Protein AF-A0A1U9JX57-F1 (afdb_monomer)

Radius of gyration: 26.21 Å; Cα contacts (8 Å, |Δi|>4): 359; chains: 1; bounding box: 59×35×77 Å

pLDDT: mean 75.44, std 17.47, range [30.59, 98.12]

Foldseek 3Di:
DEEEQLDPVVLLVCLCQLAAYEYADADPDPSVVSQVVSVVLVLYHYDHPVCVVVVVVVLVVPVPSRVVSSVSSNVPHDPCVVVVVVVVVVVVVVVDPPPPPPDPVVVVVLVVLVVVVVVVVVVCCVVQVWDDQFDWKTKGKDFDQDPWDADPVRQIHHGGAIAIEIDTPPVCVVVLVVDDPVVSVVVVVVRVLNSLLSLLVCCPVPPRNVRHFKYKYKDLPPPPCVVVPWDKDFDDDDPVQVVVFVVVLSVCVSPPDPVCCVVSVGRGIIMTMDGSVNSCVRNVPPPPPPPPPPDD

Mean predicted aligned error: 17.37 Å

Sequence (296 aa):
MVVGKPGGLTVAEVLACGRPLLATCCLRGQESFNVRFIEEHKVGRLVHEDELCPAVEALFADRAALADMQARAWALGRRDGAAGVAEAALTFAQSHTPQQPDTPRLEWLRHIAQRCLGNVDKLYHRWHDLQPIGEVLYVGRTRYRGPAMTFADGTQLKPGDFMGTLHLNNARFPDLEADTSIQAALRFTRLMLASMRILAEQGHQNPHFSELTVYNAVSWLGPHGAKVGFQTQPVPPGPRKYLSSLYFRLLVWTFAPAQQTRASANPEPTIYWLTREQLLQRFGKAANHSNAGENA

Solvent-accessible surface area (backbone atoms only — not comparable to full-atom values): 16478 Å² total; per-residue (Å²): 112,47,76,43,64,42,43,76,64,53,49,50,51,36,17,46,69,26,25,26,40,40,22,60,54,72,66,86,57,78,32,51,54,46,40,51,52,30,39,77,64,54,24,29,38,77,38,55,76,89,49,39,64,61,55,53,51,54,44,64,72,36,57,63,64,40,50,54,19,20,51,48,12,37,72,71,23,63,79,57,49,67,58,52,50,51,51,50,51,49,52,48,57,67,73,45,68,76,77,74,72,84,53,81,69,55,52,56,51,42,52,49,47,52,53,50,51,53,48,49,50,54,50,47,42,72,72,47,68,48,44,77,28,63,86,42,33,29,40,21,76,45,66,38,82,58,77,72,44,74,48,97,87,67,52,72,47,48,61,66,39,42,28,31,42,48,41,74,44,70,90,56,55,73,76,40,67,83,42,59,74,66,56,28,50,50,51,50,51,52,44,49,53,52,16,47,28,48,44,23,50,40,37,70,76,32,77,87,41,50,64,30,59,33,37,36,33,77,42,55,75,67,85,65,50,53,85,80,59,32,51,75,42,73,57,65,91,52,72,66,41,54,52,50,36,53,51,49,52,49,48,46,69,66,71,49,57,85,81,59,53,76,82,55,79,72,58,62,53,29,34,33,36,35,43,46,66,59,42,35,72,73,37,45,83,76,76,86,82,80,79,88,82,80,91,131

InterPro domains:
  IPR050519 Glycosyltransferase 28 family, UgtP subfamily [PTHR43025] (2-93)
  IPR054467 YkoP-like domain [PF22790] (114-282)

Organism: NCBI:txid643674

Structure (mmCIF, N/CA/C/O backbone):
data_AF-A0A1U9JX57-F1
#
_entry.id   AF-A0A1U9JX57-F1
#
loop_
_atom_site.group_PDB
_atom_site.id
_atom_site.type_symbol
_atom_site.label_atom_id
_atom_site.label_alt_id
_atom_site.label_comp_id
_atom_site.label_asym_id
_atom_site.label_entity_id
_atom_site.label_seq_id
_atom_site.pdbx_PDB_ins_code
_atom_site.Cartn_x
_atom_site.Cartn_y
_atom_site.Cartn_z
_atom_site.occupancy
_atom_site.B_iso_or_equiv
_atom_site.auth_seq_id
_atom_site.auth_comp_id
_atom_site.auth_asym_id
_atom_site.auth_atom_id
_atom_site.pdbx_PDB_model_num
ATOM 1 N N . MET A 1 1 ? 9.904 -4.068 -32.444 1.00 91.62 1 MET A N 1
ATOM 2 C CA . MET A 1 1 ? 9.142 -3.166 -31.564 1.00 91.62 1 MET A CA 1
ATOM 3 C C . MET A 1 1 ? 8.019 -3.962 -30.924 1.00 91.62 1 MET A C 1
ATOM 5 O O . MET A 1 1 ? 7.629 -4.969 -31.506 1.00 91.62 1 MET A O 1
ATOM 9 N N . VAL A 1 2 ? 7.551 -3.543 -29.752 1.00 95.94 2 VAL A N 1
ATOM 10 C CA . VAL A 1 2 ? 6.395 -4.107 -29.046 1.00 95.94 2 VAL A CA 1
ATOM 11 C C . VAL A 1 2 ? 5.403 -2.981 -28.760 1.00 95.94 2 VAL A C 1
ATOM 13 O O . VAL A 1 2 ? 5.814 -1.849 -28.510 1.00 95.94 2 VAL A O 1
ATOM 16 N N . VAL A 1 3 ? 4.111 -3.290 -28.817 1.00 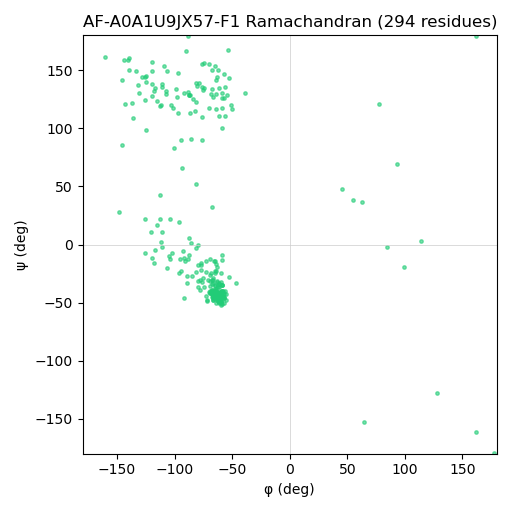94.69 3 VAL A N 1
ATOM 17 C CA . VAL A 1 3 ? 3.020 -2.384 -28.445 1.00 94.69 3 VAL A CA 1
ATOM 18 C C . VAL A 1 3 ? 2.274 -3.021 -27.280 1.00 94.69 3 VAL A C 1
ATOM 20 O O . VAL A 1 3 ? 1.965 -4.211 -27.340 1.00 94.69 3 VAL A O 1
ATOM 23 N N . GLY A 1 4 ? 1.998 -2.268 -26.218 1.00 89.81 4 GLY A N 1
ATOM 24 C CA . GLY A 1 4 ? 1.226 -2.803 -25.099 1.00 89.81 4 GLY A CA 1
ATOM 25 C C . GLY A 1 4 ? 1.356 -2.010 -23.809 1.00 89.81 4 GLY A C 1
ATOM 26 O O . GLY A 1 4 ? 1.749 -0.850 -23.794 1.00 89.81 4 GLY A O 1
ATOM 27 N N . LYS A 1 5 ? 1.006 -2.644 -22.694 1.00 90.56 5 LYS A N 1
ATOM 28 C CA . LYS A 1 5 ? 1.010 -2.010 -21.375 1.00 90.56 5 LYS A CA 1
ATOM 29 C C . LYS A 1 5 ? 2.441 -1.883 -20.820 1.00 90.56 5 LYS A C 1
ATOM 31 O O . LYS A 1 5 ? 3.179 -2.868 -20.846 1.00 90.56 5 LYS A O 1
ATOM 36 N N . PRO A 1 6 ? 2.839 -0.736 -20.237 1.00 89.81 6 PRO A N 1
ATOM 37 C CA . PRO A 1 6 ? 4.174 -0.515 -19.680 1.00 89.81 6 PRO A CA 1
ATOM 38 C C . PRO A 1 6 ? 4.309 -1.118 -18.268 1.00 89.81 6 PRO A C 1
ATOM 40 O O . PRO A 1 6 ? 4.709 -0.451 -17.311 1.00 89.81 6 PRO A O 1
ATOM 43 N N . GLY A 1 7 ? 3.952 -2.396 -18.118 1.00 88.25 7 GLY A N 1
ATOM 44 C CA . GLY A 1 7 ? 4.176 -3.152 -16.886 1.00 88.25 7 GLY A CA 1
ATOM 45 C C . GLY A 1 7 ? 5.671 -3.376 -16.637 1.00 88.25 7 GLY A C 1
ATOM 46 O O . GLY A 1 7 ? 6.448 -3.473 -17.582 1.00 88.25 7 GLY A O 1
ATOM 47 N N . GLY A 1 8 ? 6.087 -3.474 -15.370 1.00 88.31 8 GLY A N 1
ATOM 48 C CA . GLY A 1 8 ? 7.512 -3.600 -15.021 1.00 88.31 8 GLY A CA 1
ATOM 49 C C . GLY A 1 8 ? 8.203 -4.809 -15.668 1.00 88.31 8 GLY A C 1
ATOM 50 O O . GLY A 1 8 ? 9.302 -4.666 -16.194 1.00 88.31 8 GLY A O 1
ATOM 51 N N . LEU A 1 9 ? 7.535 -5.970 -15.692 1.00 88.50 9 LEU A N 1
ATOM 52 C CA . LEU A 1 9 ? 8.040 -7.171 -16.372 1.00 88.50 9 LEU A CA 1
ATOM 53 C C . LEU A 1 9 ? 8.099 -6.981 -17.890 1.00 88.50 9 LEU A C 1
ATOM 55 O O . LEU A 1 9 ? 9.138 -7.220 -18.490 1.00 88.50 9 LEU A O 1
ATOM 59 N N . THR A 1 10 ? 7.025 -6.462 -18.491 1.00 90.94 10 THR A N 1
ATOM 60 C CA . THR A 1 10 ? 6.961 -6.204 -19.935 1.00 90.94 10 THR A CA 1
ATOM 61 C C . THR A 1 10 ? 8.082 -5.274 -20.388 1.00 90.94 10 THR A C 1
ATOM 63 O O . THR A 1 10 ? 8.764 -5.566 -21.361 1.00 90.94 10 THR A O 1
ATOM 66 N N . VAL A 1 11 ? 8.322 -4.176 -19.667 1.00 93.62 11 VAL A N 1
ATOM 67 C CA . VAL A 1 11 ? 9.425 -3.254 -19.975 1.00 93.62 11 VAL A CA 1
ATOM 68 C C . VAL A 1 11 ? 10.773 -3.966 -19.855 1.00 93.62 11 VAL A C 1
ATOM 70 O O . VAL A 1 11 ? 11.598 -3.841 -20.756 1.00 93.62 11 VAL A O 1
ATOM 73 N N . ALA A 1 12 ? 10.995 -4.747 -18.794 1.00 93.62 12 ALA A N 1
ATOM 74 C CA . ALA A 1 12 ? 12.248 -5.476 -18.607 1.00 93.62 12 ALA A CA 1
ATOM 75 C C . ALA A 1 12 ? 12.526 -6.476 -19.745 1.00 93.62 12 ALA A C 1
ATOM 77 O O . ALA A 1 12 ? 13.627 -6.483 -20.297 1.00 93.62 12 ALA A O 1
ATOM 78 N N . GLU A 1 13 ? 11.529 -7.270 -20.139 1.00 95.19 13 GLU A N 1
ATOM 79 C CA . GLU A 1 13 ? 11.634 -8.247 -21.230 1.00 95.19 13 GLU A CA 1
ATOM 80 C C . GLU A 1 13 ? 11.863 -7.568 -22.581 1.00 95.19 13 GLU A C 1
ATOM 82 O O . GLU A 1 13 ? 12.771 -7.932 -23.328 1.00 95.19 13 GLU A O 1
ATOM 87 N N . VAL A 1 14 ? 11.084 -6.527 -22.879 1.00 96.69 14 VAL A N 1
ATOM 88 C CA . VAL A 1 14 ? 11.169 -5.780 -24.138 1.00 96.69 14 VAL A CA 1
ATOM 89 C C . VAL A 1 14 ? 12.561 -5.167 -24.321 1.00 96.69 14 VAL A C 1
ATOM 91 O O . VAL A 1 14 ? 13.156 -5.306 -25.396 1.00 96.69 14 VAL A O 1
ATOM 94 N N . LEU A 1 15 ? 13.133 -4.586 -23.262 1.00 96.75 15 LEU A N 1
ATOM 95 C CA . LEU A 1 15 ? 14.500 -4.058 -23.280 1.00 96.75 15 LEU A CA 1
ATOM 96 C C . LEU A 1 15 ? 15.551 -5.175 -23.367 1.00 96.75 15 LEU A C 1
ATOM 98 O O . LEU A 1 15 ? 16.484 -5.076 -24.164 1.00 96.75 15 LEU A O 1
ATOM 102 N N . ALA A 1 16 ? 15.388 -6.280 -22.631 1.00 95.56 16 ALA A N 1
ATOM 103 C CA . ALA A 1 16 ? 16.277 -7.443 -22.735 1.00 95.56 16 ALA A CA 1
ATOM 104 C C . ALA A 1 16 ? 16.310 -8.025 -24.163 1.00 95.56 16 ALA A C 1
ATOM 106 O O . ALA A 1 16 ? 17.371 -8.425 -24.652 1.00 95.56 16 ALA A O 1
ATOM 107 N N . CYS A 1 17 ? 15.186 -7.983 -24.879 1.00 96.62 17 CYS A N 1
ATOM 108 C CA . CYS A 1 17 ? 15.083 -8.374 -26.285 1.00 96.62 17 CYS A CA 1
ATOM 109 C C . CYS A 1 17 ? 15.573 -7.300 -27.280 1.00 96.62 17 CYS A C 1
ATOM 111 O O . CYS A 1 17 ? 15.506 -7.518 -28.496 1.00 96.62 17 CYS A O 1
ATOM 113 N N . GLY A 1 18 ? 16.031 -6.134 -26.806 1.00 96.81 18 GLY A N 1
ATOM 114 C CA . GLY A 1 18 ? 16.456 -5.013 -27.650 1.00 96.81 18 GLY A CA 1
ATOM 115 C C . GLY A 1 18 ? 15.327 -4.456 -28.511 1.00 96.81 18 GLY A C 1
ATOM 116 O O . GLY A 1 18 ? 15.523 -4.131 -29.683 1.00 96.81 18 GLY A O 1
ATOM 117 N N . ARG A 1 19 ? 14.103 -4.429 -27.981 1.00 97.38 19 ARG A N 1
ATOM 118 C CA . ARG A 1 19 ? 12.921 -3.941 -28.691 1.00 97.38 19 ARG A CA 1
ATOM 119 C C . ARG A 1 19 ? 12.458 -2.632 -28.048 1.00 97.38 19 ARG A C 1
ATOM 121 O O . ARG A 1 19 ? 12.442 -2.541 -26.829 1.00 97.38 19 ARG A O 1
ATOM 128 N N . PRO A 1 20 ? 12.065 -1.622 -28.840 1.00 96.38 20 PRO A N 1
ATOM 129 C CA . PRO A 1 20 ? 11.389 -0.456 -28.293 1.00 96.38 20 PRO A CA 1
ATOM 130 C C . PRO A 1 20 ? 9.927 -0.761 -27.954 1.00 96.38 20 PRO A C 1
ATOM 132 O O . PRO A 1 20 ? 9.334 -1.658 -28.570 1.00 96.38 20 PRO A O 1
ATOM 135 N N . LEU A 1 21 ? 9.361 0.003 -27.015 1.00 96.75 21 LEU A N 1
ATOM 136 C CA . LEU A 1 21 ? 7.988 -0.145 -26.516 1.00 96.75 21 LEU A CA 1
ATOM 137 C C . LEU A 1 21 ? 7.124 1.080 -26.849 1.00 96.75 21 LEU A C 1
ATOM 139 O O . LEU A 1 21 ? 7.433 2.189 -26.418 1.00 96.75 21 LEU A O 1
ATOM 143 N N . LEU A 1 22 ? 6.007 0.878 -27.545 1.00 96.25 22 LEU A N 1
ATOM 144 C CA . LEU A 1 22 ? 4.932 1.871 -27.620 1.00 96.25 22 LEU A CA 1
ATOM 145 C C . LEU A 1 22 ? 3.863 1.514 -26.589 1.00 96.25 22 LEU A C 1
ATOM 147 O O . LEU A 1 22 ? 3.213 0.471 -26.689 1.00 96.25 22 LEU A O 1
ATOM 151 N N . ALA A 1 23 ? 3.715 2.361 -25.575 1.00 93.12 23 ALA A N 1
ATOM 152 C CA . ALA A 1 23 ? 2.720 2.170 -24.536 1.00 93.12 23 ALA A CA 1
ATOM 153 C C . ALA A 1 23 ? 1.371 2.734 -24.990 1.00 93.12 23 ALA A C 1
ATOM 155 O O . ALA A 1 23 ? 1.308 3.902 -25.347 1.00 93.12 23 ALA A O 1
ATOM 156 N N . THR A 1 24 ? 0.300 1.938 -24.962 1.00 87.31 24 THR A N 1
ATOM 157 C CA . THR A 1 24 ? -1.054 2.380 -25.379 1.00 87.31 24 THR A CA 1
ATOM 158 C C . THR A 1 24 ? -1.995 2.640 -24.208 1.00 87.31 24 THR A C 1
ATOM 160 O O . THR A 1 24 ? -3.062 3.224 -24.363 1.00 87.31 24 THR A O 1
ATOM 163 N N . CYS A 1 25 ? -1.610 2.216 -23.006 1.00 77.44 25 CYS A N 1
ATOM 164 C CA . CYS A 1 25 ? -2.374 2.442 -21.791 1.00 77.44 25 CYS A CA 1
ATOM 165 C C . CYS A 1 25 ? -1.429 2.654 -20.606 1.00 77.44 25 CYS A C 1
ATOM 167 O O . CYS A 1 25 ? -0.393 2.004 -20.500 1.00 77.44 25 CYS A O 1
ATOM 169 N N . CYS A 1 26 ? -1.780 3.565 -19.699 1.00 72.81 26 CYS A N 1
ATOM 170 C CA . CYS A 1 26 ? -1.038 3.806 -18.463 1.00 72.81 26 CYS A CA 1
ATOM 171 C C . CYS A 1 26 ? -2.035 3.935 -17.312 1.00 72.81 26 CYS A C 1
ATOM 173 O O . CYS A 1 26 ? -2.773 4.918 -17.216 1.00 72.81 26 CYS A O 1
ATOM 175 N N . LEU A 1 27 ? -2.081 2.930 -16.435 1.00 58.97 27 LEU A N 1
ATOM 176 C CA . LEU A 1 27 ? -2.849 3.028 -15.199 1.00 58.97 27 LEU A CA 1
ATOM 177 C C . LEU A 1 27 ? -2.040 3.908 -14.241 1.00 58.97 27 LEU A C 1
ATOM 179 O O . LEU A 1 27 ? -0.962 3.516 -13.794 1.00 58.97 27 LEU A O 1
ATOM 183 N N . ARG A 1 28 ? -2.533 5.125 -13.974 1.00 56.84 28 ARG A N 1
ATOM 184 C CA . ARG A 1 28 ? -1.890 6.127 -13.101 1.00 56.84 28 ARG A CA 1
ATOM 185 C C . ARG A 1 28 ? -1.251 5.474 -11.862 1.00 56.84 28 ARG A C 1
ATOM 187 O O . ARG A 1 28 ? -1.906 4.699 -11.169 1.00 56.84 28 ARG A O 1
ATOM 194 N N . GLY A 1 29 ? 0.012 5.805 -11.571 1.00 70.00 29 GLY A N 1
ATOM 195 C CA . GLY A 1 29 ? 0.772 5.231 -10.451 1.00 70.00 29 GLY A CA 1
ATOM 196 C C . GLY A 1 29 ? 2.126 4.668 -10.888 1.00 70.00 29 GLY A C 1
ATOM 197 O O . GLY A 1 29 ? 2.910 5.368 -11.522 1.00 70.00 29 GLY A O 1
ATOM 198 N N . GLN A 1 30 ? 2.418 3.406 -10.545 1.00 61.22 30 GLN A N 1
ATOM 199 C CA . GLN A 1 30 ? 3.714 2.762 -10.821 1.00 61.22 30 GLN A CA 1
ATOM 200 C C . GLN A 1 30 ? 4.059 2.721 -12.325 1.00 61.22 30 GLN A C 1
ATOM 202 O O . GLN A 1 30 ? 5.215 2.890 -12.699 1.00 61.22 30 GLN A O 1
ATOM 207 N N . GLU A 1 31 ? 3.060 2.557 -13.195 1.00 79.00 31 GLU A N 1
ATOM 208 C CA . GLU A 1 31 ? 3.247 2.508 -14.654 1.00 79.00 31 GLU A CA 1
ATOM 209 C C . GLU A 1 31 ? 3.674 3.856 -15.245 1.00 79.00 31 GLU A C 1
ATOM 211 O O . GLU A 1 31 ? 4.354 3.895 -16.268 1.00 79.00 31 GLU A O 1
ATOM 216 N N . SER A 1 32 ? 3.363 4.967 -14.571 1.00 82.38 32 SER A N 1
ATOM 217 C CA . SER A 1 32 ? 3.778 6.305 -15.002 1.00 82.38 32 SER A CA 1
ATOM 218 C C . SER A 1 32 ? 5.296 6.496 -14.895 1.00 82.38 32 SER A C 1
ATOM 220 O O . SER A 1 32 ? 5.886 7.192 -15.719 1.00 82.38 32 SER A O 1
ATOM 222 N N . PHE A 1 33 ? 5.951 5.829 -13.935 1.00 85.75 33 PHE A N 1
ATOM 223 C CA . PHE A 1 33 ? 7.415 5.808 -13.850 1.00 85.75 33 PHE A CA 1
ATOM 224 C C . PHE A 1 33 ? 8.040 5.036 -15.013 1.00 85.75 33 PHE A C 1
ATOM 226 O O . PHE A 1 33 ? 9.039 5.479 -15.570 1.00 85.75 33 PHE A O 1
ATOM 233 N N . ASN A 1 34 ? 7.430 3.918 -15.412 1.00 90.62 34 ASN A N 1
ATOM 234 C CA . ASN A 1 34 ? 7.912 3.110 -16.529 1.00 90.62 34 ASN A CA 1
ATOM 235 C C . ASN A 1 34 ? 7.783 3.850 -17.865 1.00 90.62 34 ASN A C 1
ATOM 237 O O . ASN A 1 34 ? 8.707 3.802 -18.671 1.00 90.62 34 ASN A O 1
ATOM 241 N N . VAL A 1 35 ? 6.673 4.567 -18.079 1.00 91.38 35 VAL A N 1
ATOM 242 C CA . VAL A 1 35 ? 6.487 5.440 -19.250 1.00 91.38 35 VAL A CA 1
ATOM 243 C C . VAL A 1 35 ? 7.567 6.521 -19.296 1.00 91.38 35 VAL A C 1
ATOM 245 O O . VAL A 1 35 ? 8.269 6.645 -20.296 1.00 91.38 35 VAL A O 1
ATOM 248 N N . ARG A 1 36 ? 7.773 7.239 -18.186 1.00 92.88 36 ARG A N 1
ATOM 249 C CA . ARG A 1 36 ? 8.823 8.261 -18.109 1.00 92.88 36 ARG A CA 1
ATOM 250 C C . ARG A 1 36 ? 10.207 7.674 -18.396 1.00 92.88 36 ARG A C 1
ATOM 252 O O . ARG A 1 36 ? 10.980 8.274 -19.131 1.00 92.88 36 ARG A O 1
ATOM 259 N N . PHE A 1 37 ? 10.502 6.493 -17.852 1.00 94.50 37 PHE A N 1
ATOM 260 C CA . PHE A 1 37 ? 11.776 5.809 -18.062 1.00 94.50 37 PHE A CA 1
ATOM 261 C C . PHE A 1 37 ? 12.033 5.498 -19.544 1.00 94.50 37 PHE A C 1
ATOM 263 O O . PHE A 1 37 ? 13.122 5.795 -20.040 1.00 94.50 37 PHE A O 1
ATOM 270 N N . ILE A 1 38 ? 11.055 4.923 -20.258 1.00 95.25 38 ILE A N 1
ATOM 271 C CA . ILE A 1 38 ? 11.232 4.564 -21.676 1.00 95.25 38 ILE A CA 1
ATOM 272 C C . ILE A 1 38 ? 11.337 5.798 -22.585 1.00 95.25 38 ILE A C 1
ATOM 274 O O . ILE A 1 38 ? 12.071 5.751 -23.575 1.00 95.25 38 ILE A O 1
ATOM 278 N N . GLU A 1 39 ? 10.667 6.898 -22.231 1.00 95.75 39 GLU A N 1
ATOM 279 C CA . GLU A 1 39 ? 10.731 8.175 -22.954 1.00 95.75 39 GLU A CA 1
ATOM 280 C C . GLU A 1 39 ? 12.072 8.880 -22.747 1.00 95.75 39 GLU A C 1
ATOM 282 O O . GLU A 1 39 ? 12.734 9.250 -23.717 1.00 95.75 39 GLU A O 1
ATOM 287 N N . GLU A 1 40 ? 12.515 8.996 -21.494 1.00 97.06 40 GLU A N 1
ATOM 288 C CA . GLU A 1 40 ? 13.782 9.633 -21.118 1.00 97.06 40 GLU A CA 1
ATOM 289 C C . GLU A 1 40 ? 14.979 8.947 -21.789 1.00 97.06 40 GLU A C 1
ATOM 291 O O . GLU A 1 40 ? 15.874 9.604 -22.321 1.00 97.06 40 GLU A O 1
ATOM 296 N N . HIS A 1 41 ? 14.947 7.615 -21.859 1.00 97.00 41 HIS A N 1
ATOM 297 C CA . HIS A 1 41 ? 15.988 6.822 -22.507 1.00 97.00 41 HIS A CA 1
ATOM 298 C C . HIS A 1 41 ? 15.787 6.653 -24.020 1.00 97.00 41 HIS A C 1
ATOM 300 O O . HIS A 1 41 ? 16.597 6.001 -24.685 1.00 97.00 41 HIS A O 1
ATOM 306 N N . LYS A 1 42 ? 14.729 7.243 -24.594 1.00 97.12 42 LYS A N 1
ATOM 307 C CA . LYS A 1 42 ? 14.402 7.176 -26.028 1.00 97.12 42 LYS A CA 1
ATOM 308 C C . LYS A 1 42 ? 14.300 5.737 -26.550 1.00 97.12 42 LYS A C 1
ATOM 310 O O . LYS A 1 42 ? 14.762 5.435 -27.657 1.00 97.12 42 LYS A O 1
ATOM 315 N N . VAL A 1 43 ? 13.736 4.844 -25.742 1.00 97.38 43 VAL A N 1
ATOM 316 C CA . VAL A 1 43 ? 13.487 3.423 -26.058 1.00 97.38 43 VAL A CA 1
ATOM 317 C C . VAL A 1 43 ? 11.997 3.112 -26.180 1.00 97.38 43 VAL A C 1
ATOM 319 O O . VAL A 1 43 ? 11.607 1.975 -26.432 1.00 97.38 43 VAL A O 1
ATOM 322 N N . GLY A 1 44 ? 11.147 4.119 -26.037 1.00 95.94 44 GLY A N 1
ATOM 323 C CA . GLY A 1 44 ? 9.711 3.990 -26.169 1.00 95.94 44 GLY A CA 1
ATOM 324 C C . GLY A 1 44 ? 9.010 5.306 -25.884 1.00 95.94 44 GLY A C 1
ATOM 325 O O . GLY A 1 44 ? 9.667 6.310 -25.616 1.00 95.94 44 GLY A O 1
ATOM 326 N N . ARG A 1 45 ? 7.682 5.294 -25.960 1.00 95.06 45 ARG A N 1
ATOM 327 C CA . ARG A 1 45 ? 6.831 6.420 -25.554 1.00 95.06 45 ARG A CA 1
ATOM 328 C C . ARG A 1 45 ? 5.402 5.977 -25.290 1.00 95.06 45 ARG A C 1
ATOM 330 O O . ARG A 1 45 ? 5.002 4.910 -25.763 1.00 95.06 45 ARG A O 1
ATOM 337 N N . LEU A 1 46 ? 4.644 6.794 -24.567 1.00 94.31 46 LEU A N 1
ATOM 338 C CA . LEU A 1 46 ? 3.190 6.672 -24.527 1.00 94.31 46 LEU A CA 1
ATOM 339 C C . LEU A 1 46 ? 2.603 7.203 -25.841 1.00 94.31 46 LEU A C 1
ATOM 341 O O . LEU A 1 46 ? 3.016 8.248 -26.335 1.00 94.31 46 LEU A O 1
ATOM 345 N N . VAL A 1 47 ? 1.666 6.460 -26.417 1.00 93.62 47 VAL A N 1
ATOM 346 C CA . VAL A 1 47 ? 0.959 6.814 -27.649 1.00 93.62 47 VAL A CA 1
ATOM 347 C C . VAL A 1 47 ? -0.529 6.628 -27.396 1.00 93.62 47 VAL A C 1
ATOM 349 O O . VAL A 1 47 ? -0.941 5.591 -26.871 1.00 93.62 47 VAL A O 1
ATOM 352 N N . HIS A 1 48 ? -1.326 7.635 -27.740 1.00 90.69 48 HIS A N 1
ATOM 353 C CA . HIS A 1 48 ? -2.777 7.500 -27.718 1.00 90.69 48 HIS A CA 1
ATOM 354 C C . HIS A 1 48 ? -3.255 6.564 -28.841 1.00 90.69 48 HIS A C 1
ATOM 356 O O . HIS A 1 48 ? -2.564 6.350 -29.834 1.00 90.69 48 HIS A O 1
ATOM 362 N N . GLU A 1 49 ? -4.420 5.945 -28.665 1.00 86.81 49 GLU A N 1
ATOM 363 C CA . GLU A 1 49 ? -4.909 4.892 -29.565 1.00 86.81 49 GLU A CA 1
ATOM 364 C C . GLU A 1 49 ? -5.111 5.371 -31.015 1.00 86.81 49 GLU A C 1
ATOM 366 O O . GLU A 1 49 ? -4.776 4.652 -31.955 1.00 86.81 49 GLU A O 1
ATOM 371 N N . ASP A 1 50 ? -5.562 6.610 -31.196 1.00 91.19 50 ASP A N 1
ATOM 372 C CA . ASP A 1 50 ? -5.720 7.282 -32.490 1.00 91.19 50 ASP A CA 1
ATOM 373 C C . ASP A 1 50 ? -4.381 7.607 -33.177 1.00 91.19 50 ASP A C 1
ATOM 375 O O . ASP A 1 50 ? -4.299 7.627 -34.405 1.00 91.19 50 ASP A O 1
ATOM 379 N N . GLU A 1 51 ? -3.305 7.778 -32.409 1.00 92.56 51 GLU A N 1
ATOM 380 C CA . GLU A 1 51 ? -1.955 8.052 -32.919 1.00 92.56 51 GLU A CA 1
ATOM 381 C C . GLU A 1 51 ? -1.106 6.786 -33.125 1.00 92.56 51 GLU A C 1
ATOM 383 O O . GLU A 1 51 ? 0.012 6.857 -33.650 1.00 92.56 51 GLU A O 1
ATOM 388 N N . LEU A 1 52 ? -1.608 5.610 -32.731 1.00 92.81 52 LEU A N 1
ATOM 389 C CA . LEU A 1 52 ? -0.825 4.376 -32.732 1.00 92.81 52 LEU A CA 1
ATOM 390 C C . LEU A 1 52 ? -0.390 3.956 -34.138 1.00 92.81 52 LEU A C 1
ATOM 392 O O . LEU A 1 52 ? 0.793 3.686 -34.349 1.00 92.81 52 LEU A O 1
ATOM 396 N N . CYS A 1 53 ? -1.316 3.900 -35.099 1.00 94.38 53 CYS A N 1
ATOM 397 C CA . CYS A 1 53 ? -0.991 3.482 -36.468 1.00 94.38 53 CYS A CA 1
ATOM 398 C C . CYS A 1 53 ? 0.030 4.434 -37.124 1.00 94.38 53 CYS A C 1
ATOM 400 O O . CYS A 1 53 ? 1.087 3.947 -37.538 1.00 94.38 53 CYS A O 1
ATOM 402 N N . PRO A 1 54 ? -0.171 5.771 -37.103 1.00 95.25 54 PRO A N 1
ATOM 403 C CA . PRO A 1 54 ? 0.836 6.719 -37.583 1.00 95.25 54 PRO A CA 1
ATOM 404 C C . PRO A 1 54 ? 2.200 6.576 -36.888 1.00 95.25 54 PRO A C 1
ATOM 406 O O . PRO A 1 54 ? 3.245 6.658 -37.533 1.00 95.25 54 PRO A O 1
ATOM 409 N N . ALA A 1 55 ? 2.221 6.333 -35.572 1.00 93.06 55 ALA A N 1
ATOM 410 C CA . ALA A 1 55 ? 3.461 6.159 -34.816 1.00 93.06 55 ALA A CA 1
ATOM 411 C C . ALA A 1 55 ? 4.238 4.900 -35.228 1.00 93.06 55 ALA A 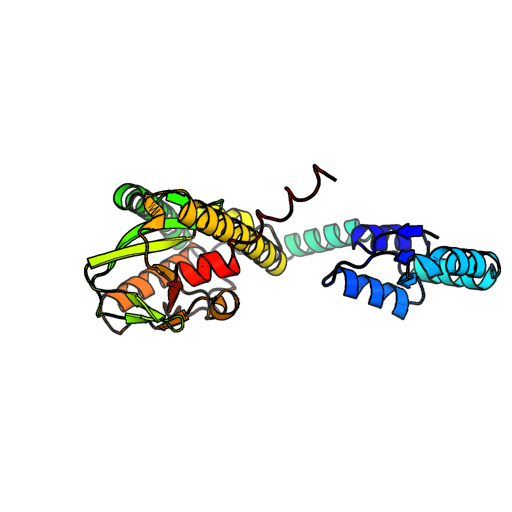C 1
ATOM 413 O O . ALA A 1 55 ? 5.469 4.929 -35.308 1.00 93.06 55 ALA A O 1
ATOM 414 N N . VAL A 1 56 ? 3.527 3.800 -35.478 1.00 94.31 56 VAL A N 1
ATOM 415 C CA . VAL A 1 56 ? 4.107 2.542 -35.953 1.00 94.31 56 VAL A CA 1
ATOM 416 C C . VAL A 1 56 ? 4.660 2.715 -37.369 1.00 94.31 56 VAL A C 1
ATOM 418 O O . VAL A 1 56 ? 5.807 2.346 -37.622 1.00 94.31 56 VAL A O 1
ATOM 421 N N . GLU A 1 57 ? 3.880 3.307 -38.274 1.00 95.75 57 GLU A N 1
ATOM 422 C CA . GLU A 1 57 ? 4.283 3.556 -39.663 1.00 95.75 57 GLU A CA 1
ATOM 423 C C . GLU A 1 57 ? 5.526 4.446 -39.747 1.00 95.75 57 GLU A C 1
ATOM 425 O O . GLU A 1 57 ? 6.480 4.095 -40.443 1.00 95.75 57 GLU A O 1
ATOM 430 N N . ALA A 1 58 ? 5.572 5.535 -38.973 1.00 93.31 58 ALA A N 1
ATOM 431 C CA . ALA A 1 58 ? 6.724 6.434 -38.923 1.00 93.31 58 ALA A CA 1
ATOM 432 C C . ALA A 1 58 ? 8.019 5.712 -38.506 1.00 93.31 58 ALA A C 1
ATOM 434 O O . ALA A 1 58 ? 9.074 5.935 -39.100 1.00 93.31 58 ALA A O 1
ATOM 435 N N . LEU A 1 59 ? 7.947 4.803 -37.525 1.00 91.12 59 LEU A N 1
ATOM 436 C CA . LEU A 1 59 ? 9.104 4.014 -37.086 1.00 91.12 59 LEU A CA 1
ATOM 437 C C . LEU A 1 59 ? 9.545 2.967 -38.114 1.00 91.12 59 LEU A C 1
ATOM 439 O O . LEU A 1 59 ? 10.724 2.629 -38.175 1.00 91.12 59 LEU A O 1
ATOM 443 N N . PHE A 1 60 ? 8.626 2.427 -38.915 1.00 93.88 60 PHE A N 1
ATOM 444 C CA . PHE A 1 60 ? 8.989 1.510 -39.997 1.00 93.88 60 PHE A CA 1
ATOM 445 C C . PHE A 1 60 ? 9.539 2.231 -41.231 1.00 93.88 60 PHE A C 1
ATOM 447 O O . PHE A 1 60 ? 10.382 1.656 -41.928 1.00 93.88 60 PHE A O 1
ATOM 454 N N . ALA A 1 61 ? 9.090 3.463 -41.482 1.00 96.06 61 ALA A N 1
ATOM 455 C CA . ALA A 1 61 ? 9.598 4.319 -42.547 1.00 96.06 61 ALA A CA 1
ATOM 456 C C . ALA A 1 61 ? 11.046 4.763 -42.276 1.00 96.06 61 ALA A C 1
ATOM 458 O O . ALA A 1 61 ? 11.868 4.754 -43.192 1.00 96.06 61 ALA A O 1
ATOM 459 N N . ASP A 1 62 ? 11.386 5.065 -41.018 1.00 96.12 62 ASP A N 1
ATOM 460 C CA . ASP A 1 62 ? 12.751 5.400 -40.599 1.00 96.12 62 ASP A CA 1
ATOM 461 C C . ASP A 1 62 ? 13.459 4.210 -39.923 1.00 96.12 62 ASP A C 1
ATOM 463 O O . ASP A 1 62 ? 13.532 4.068 -38.696 1.00 96.12 62 ASP A O 1
ATOM 467 N N . ARG A 1 63 ? 14.023 3.333 -40.761 1.00 94.62 63 ARG A N 1
ATOM 468 C CA . ARG A 1 63 ? 14.776 2.146 -40.319 1.00 94.62 63 ARG A CA 1
ATOM 469 C C . ARG A 1 63 ? 15.989 2.493 -39.453 1.00 94.62 63 ARG A C 1
ATOM 471 O O . ARG A 1 63 ? 16.337 1.689 -38.588 1.00 94.62 63 ARG A O 1
ATOM 478 N N . ALA A 1 64 ? 16.629 3.640 -39.686 1.00 95.75 64 ALA A N 1
ATOM 479 C CA . ALA A 1 64 ? 17.811 4.056 -38.938 1.00 95.75 64 ALA A CA 1
ATOM 480 C C . ALA A 1 64 ? 17.421 4.468 -37.513 1.00 95.75 64 ALA A C 1
ATOM 482 O O . ALA A 1 64 ? 17.972 3.936 -36.549 1.00 95.75 64 ALA A O 1
ATOM 483 N N . ALA A 1 65 ? 16.386 5.301 -37.369 1.00 92.69 65 ALA A N 1
ATOM 484 C CA . ALA A 1 65 ? 15.863 5.680 -36.060 1.00 92.69 65 ALA A CA 1
ATOM 485 C C . ALA A 1 65 ? 15.376 4.464 -35.255 1.00 92.69 65 ALA A C 1
ATOM 487 O O . ALA A 1 65 ? 15.625 4.373 -34.047 1.00 92.69 65 ALA A O 1
ATOM 488 N N . LEU A 1 66 ? 14.723 3.497 -35.912 1.00 95.81 66 LEU A N 1
ATOM 489 C CA . LEU A 1 66 ? 14.303 2.257 -35.262 1.00 95.81 66 LEU A CA 1
ATOM 490 C C . LEU A 1 66 ? 15.500 1.409 -34.806 1.00 95.81 66 LEU A C 1
ATOM 492 O O . LEU A 1 66 ? 15.479 0.896 -33.685 1.00 95.81 66 LEU A O 1
ATOM 496 N N . ALA A 1 67 ? 16.538 1.277 -35.635 1.00 96.88 67 ALA A N 1
ATOM 497 C CA . ALA A 1 67 ? 17.757 0.554 -35.273 1.00 96.88 67 ALA A CA 1
ATOM 498 C C . ALA A 1 67 ? 18.458 1.206 -34.070 1.00 96.88 67 ALA A C 1
ATOM 500 O O . ALA A 1 67 ? 18.837 0.510 -33.125 1.00 96.88 67 ALA A O 1
ATOM 501 N N . ASP A 1 68 ? 18.528 2.537 -34.037 1.00 97.50 68 ASP A N 1
ATOM 502 C CA . ASP A 1 68 ? 19.085 3.285 -32.910 1.00 97.50 68 ASP A CA 1
ATOM 503 C C . ASP A 1 68 ? 18.275 3.076 -31.621 1.00 97.50 68 ASP A C 1
ATOM 505 O O . ASP A 1 68 ? 18.840 2.897 -30.537 1.00 97.50 68 ASP A O 1
ATOM 509 N N . MET A 1 69 ? 16.940 3.063 -31.715 1.00 97.31 69 MET A N 1
ATOM 510 C CA . MET A 1 69 ? 16.070 2.727 -30.582 1.00 97.31 69 MET A CA 1
ATOM 511 C C . MET A 1 69 ? 16.305 1.298 -30.084 1.00 97.31 69 MET A C 1
ATOM 513 O O . MET A 1 69 ? 16.341 1.071 -28.875 1.00 97.31 69 MET A O 1
ATOM 517 N N . GLN A 1 70 ? 16.478 0.337 -30.995 1.00 98.00 70 GLN A N 1
ATOM 518 C CA . GLN A 1 70 ? 16.762 -1.059 -30.658 1.00 98.00 70 GLN A CA 1
ATOM 519 C C . GLN A 1 70 ? 18.130 -1.219 -29.991 1.00 98.00 70 GLN A C 1
ATOM 521 O O . GLN A 1 70 ? 18.237 -1.953 -29.009 1.00 98.00 70 GLN A O 1
ATOM 526 N N . ALA A 1 71 ? 19.149 -0.494 -30.457 1.00 97.75 71 ALA A N 1
ATOM 527 C CA . ALA A 1 71 ? 20.477 -0.485 -29.850 1.00 97.75 71 ALA A CA 1
AT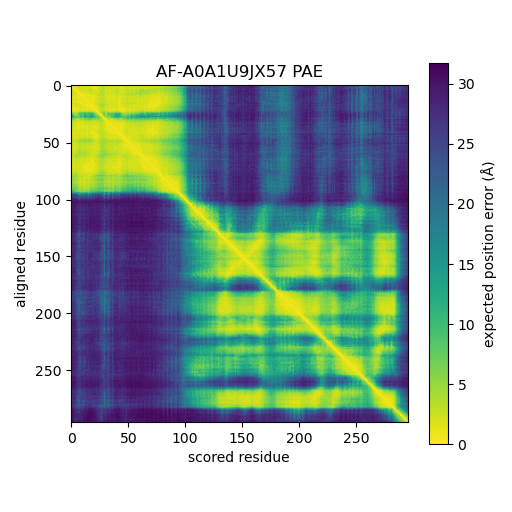OM 528 C C . ALA A 1 71 ? 20.443 0.075 -28.418 1.00 97.75 71 ALA A C 1
ATOM 530 O O . ALA A 1 71 ? 20.976 -0.549 -27.498 1.00 97.75 71 ALA A O 1
ATOM 531 N N . ARG A 1 72 ? 19.742 1.198 -28.196 1.00 98.12 72 ARG A N 1
ATOM 532 C CA . ARG A 1 72 ? 19.533 1.750 -26.844 1.00 98.12 72 ARG A CA 1
ATOM 533 C C . ARG A 1 72 ? 18.776 0.780 -25.942 1.00 98.12 72 ARG A C 1
ATOM 535 O O . ARG A 1 72 ? 19.188 0.558 -24.806 1.00 98.12 72 ARG A O 1
ATOM 542 N N . ALA A 1 73 ? 17.705 0.169 -26.452 1.00 97.69 73 ALA A N 1
ATOM 543 C CA . ALA A 1 73 ? 16.938 -0.826 -25.709 1.00 97.69 73 ALA A CA 1
ATOM 544 C C . ALA A 1 73 ? 17.816 -2.020 -25.314 1.00 97.69 73 ALA A C 1
ATOM 546 O O . ALA A 1 73 ? 17.807 -2.434 -24.158 1.00 97.69 73 ALA A O 1
ATOM 547 N N . TRP A 1 74 ? 18.632 -2.514 -26.249 1.00 97.12 74 TRP A N 1
ATOM 548 C CA . TRP A 1 74 ? 19.541 -3.633 -26.021 1.00 97.12 74 TRP A CA 1
ATOM 549 C C . TRP A 1 74 ? 20.570 -3.336 -24.927 1.00 97.12 74 TRP A C 1
ATOM 551 O O . TRP A 1 74 ? 20.817 -4.209 -24.090 1.00 97.12 74 TRP A O 1
ATOM 561 N N . ALA A 1 75 ? 21.133 -2.123 -24.933 1.00 96.88 75 ALA A N 1
ATOM 562 C CA . ALA A 1 75 ? 22.110 -1.661 -23.951 1.00 96.88 75 ALA A CA 1
ATOM 563 C C . ALA A 1 75 ? 21.512 -1.501 -22.543 1.00 96.88 75 ALA A C 1
ATOM 565 O O . ALA A 1 75 ? 22.189 -1.766 -21.554 1.00 96.88 75 ALA A O 1
ATOM 566 N N . LEU A 1 76 ? 20.240 -1.102 -22.445 1.00 96.19 76 LEU A N 1
ATOM 567 C CA . LEU A 1 76 ? 19.527 -0.965 -21.168 1.00 96.19 76 LEU A CA 1
ATOM 568 C C . LEU A 1 76 ? 18.989 -2.298 -20.628 1.00 96.19 76 LEU A C 1
ATOM 570 O O . LEU A 1 76 ? 18.761 -2.431 -19.425 1.00 96.19 76 LEU A O 1
ATOM 574 N N . GLY A 1 77 ? 18.778 -3.286 -21.499 1.00 94.75 77 GLY A N 1
ATOM 575 C CA . GLY A 1 77 ? 18.267 -4.601 -21.131 1.00 94.75 77 GLY A CA 1
ATOM 576 C C . GLY A 1 77 ? 19.210 -5.377 -20.206 1.00 94.75 77 GLY A C 1
ATOM 577 O O . GLY A 1 77 ? 20.305 -5.770 -20.609 1.00 94.75 77 GLY A O 1
ATOM 578 N N . ARG A 1 78 ? 18.759 -5.674 -18.979 1.00 92.81 78 ARG A N 1
ATOM 579 C CA . ARG A 1 78 ? 19.508 -6.480 -17.996 1.00 92.81 78 ARG A CA 1
ATOM 580 C C . ARG A 1 78 ? 19.096 -7.952 -18.057 1.00 92.81 78 ARG A C 1
ATOM 582 O O . ARG A 1 78 ? 18.189 -8.373 -17.346 1.00 92.81 78 ARG A O 1
ATOM 589 N N . ARG A 1 79 ? 19.782 -8.732 -18.895 1.00 94.00 79 ARG A N 1
ATOM 590 C CA . ARG A 1 79 ? 19.496 -10.167 -19.128 1.00 94.00 79 ARG A CA 1
ATOM 591 C C . ARG A 1 79 ? 19.832 -11.038 -17.918 1.00 94.00 79 ARG A C 1
ATOM 593 O O . ARG A 1 79 ? 19.061 -11.921 -17.570 1.00 94.00 79 ARG A O 1
ATOM 600 N N . ASP A 1 80 ? 20.895 -10.682 -17.206 1.00 91.19 80 ASP A N 1
ATOM 601 C CA . ASP A 1 80 ? 21.347 -11.408 -16.015 1.00 91.19 80 ASP A CA 1
ATOM 602 C C . ASP A 1 80 ? 20.820 -10.785 -14.715 1.00 91.19 80 ASP A C 1
ATOM 604 O O . ASP A 1 80 ? 21.371 -11.002 -13.641 1.00 91.19 80 ASP A O 1
ATOM 608 N N . GLY A 1 81 ? 19.754 -9.976 -14.787 1.00 85.50 81 GLY A N 1
ATOM 609 C CA . GLY A 1 81 ? 19.221 -9.260 -13.625 1.00 85.50 81 GLY A CA 1
ATOM 610 C C . GLY A 1 81 ? 18.806 -10.198 -12.489 1.00 85.50 81 GLY A C 1
ATOM 611 O O . GLY A 1 81 ? 19.163 -9.959 -11.339 1.00 85.50 81 GLY A O 1
ATOM 612 N N . ALA A 1 82 ? 18.106 -11.290 -12.813 1.00 84.44 82 ALA A N 1
ATOM 613 C CA . ALA A 1 82 ? 17.696 -12.288 -11.826 1.00 84.44 82 ALA A CA 1
ATOM 614 C C . ALA A 1 82 ? 18.902 -13.004 -11.197 1.00 84.44 82 ALA A C 1
ATOM 616 O O . ALA A 1 82 ? 18.961 -13.143 -9.977 1.00 84.44 82 ALA A O 1
ATOM 617 N N . ALA A 1 83 ? 19.884 -13.395 -12.017 1.00 87.19 83 ALA A N 1
ATOM 618 C CA . ALA A 1 83 ? 21.115 -14.023 -11.544 1.00 87.19 83 ALA A CA 1
ATOM 619 C C . ALA A 1 83 ? 21.914 -13.076 -10.635 1.00 87.19 83 ALA A C 1
ATOM 621 O O . ALA A 1 83 ? 22.308 -13.472 -9.544 1.00 87.19 83 ALA A O 1
ATOM 622 N N . GLY A 1 84 ? 22.058 -11.805 -11.020 1.00 89.44 84 GLY A N 1
ATOM 623 C CA . GLY A 1 84 ? 22.748 -10.798 -10.215 1.00 89.44 84 GLY A CA 1
ATOM 624 C C . GLY A 1 84 ? 22.047 -10.496 -8.888 1.00 89.44 84 GLY A C 1
ATOM 625 O O . GLY A 1 84 ? 22.712 -10.291 -7.878 1.00 89.44 84 GLY A O 1
ATOM 626 N N . VAL A 1 85 ? 20.708 -10.510 -8.847 1.00 87.75 85 VAL A N 1
ATOM 627 C CA . VAL A 1 85 ? 19.961 -10.398 -7.580 1.00 87.75 85 VAL A CA 1
ATOM 628 C C . VAL A 1 85 ? 20.163 -11.641 -6.715 1.00 87.75 85 VAL A C 1
ATOM 630 O O . VAL A 1 85 ? 20.368 -11.502 -5.512 1.00 87.75 85 VAL A O 1
ATOM 633 N N . ALA A 1 86 ? 20.139 -12.841 -7.301 1.00 87.69 86 ALA A N 1
ATOM 634 C CA . ALA A 1 86 ? 20.386 -14.083 -6.571 1.00 87.69 86 ALA A CA 1
ATOM 635 C C . ALA A 1 86 ? 21.809 -14.130 -5.992 1.00 87.69 86 ALA A C 1
ATOM 637 O O . ALA A 1 86 ? 21.986 -14.484 -4.830 1.00 87.69 86 ALA A O 1
ATOM 638 N N . GLU A 1 87 ? 22.810 -13.708 -6.762 1.00 89.19 87 GLU A N 1
ATOM 639 C CA . GLU A 1 87 ? 24.199 -13.604 -6.317 1.00 89.19 87 GLU A CA 1
ATOM 640 C C . GLU A 1 87 ? 24.364 -12.552 -5.215 1.00 89.19 87 GLU A C 1
ATOM 642 O O . GLU A 1 87 ? 25.004 -12.819 -4.197 1.00 89.19 87 GLU A O 1
ATOM 647 N N . ALA A 1 88 ? 23.737 -11.381 -5.361 1.00 85.75 88 ALA A N 1
ATOM 648 C CA . ALA A 1 88 ? 23.740 -10.355 -4.323 1.00 85.75 88 ALA A CA 1
ATOM 649 C C . ALA A 1 88 ? 23.065 -10.850 -3.034 1.00 85.75 88 ALA A C 1
ATOM 651 O O . ALA A 1 88 ? 23.590 -10.628 -1.945 1.00 85.75 88 ALA A O 1
ATOM 652 N N . ALA A 1 89 ? 21.937 -11.558 -3.145 1.00 85.88 89 ALA A N 1
ATOM 653 C CA . ALA A 1 89 ? 21.241 -12.153 -2.008 1.00 85.88 89 ALA A CA 1
ATOM 654 C C . ALA A 1 89 ? 22.080 -13.248 -1.334 1.00 85.88 89 ALA A C 1
ATOM 656 O O . ALA A 1 89 ? 22.139 -13.303 -0.108 1.00 85.88 89 ALA A O 1
ATOM 657 N N . LEU A 1 90 ? 22.771 -14.081 -2.117 1.00 87.56 90 LEU A N 1
ATOM 658 C CA . LEU A 1 90 ? 23.667 -15.113 -1.602 1.00 87.56 90 LEU A CA 1
ATOM 659 C C . LEU A 1 90 ? 24.877 -14.492 -0.896 1.00 87.56 90 LEU A C 1
ATOM 661 O O . LEU A 1 90 ? 25.193 -14.872 0.226 1.00 87.56 90 LEU A O 1
ATOM 665 N N . THR A 1 91 ? 25.501 -13.487 -1.510 1.00 89.62 91 THR A N 1
ATOM 666 C CA . THR A 1 91 ? 26.616 -12.728 -0.926 1.00 89.62 91 THR A CA 1
ATOM 667 C C . THR A 1 91 ? 26.186 -12.045 0.368 1.00 89.62 91 THR A C 1
ATOM 669 O O . THR A 1 91 ? 26.904 -12.079 1.368 1.00 89.62 91 THR A O 1
ATOM 672 N N . PHE A 1 92 ? 24.989 -11.454 0.389 1.00 83.19 92 PHE A N 1
ATOM 673 C CA . PHE A 1 92 ? 24.399 -10.879 1.591 1.00 83.19 92 PHE A CA 1
ATOM 674 C C . PHE A 1 92 ? 24.194 -11.948 2.668 1.00 83.19 92 PHE A C 1
ATOM 676 O O . PHE A 1 92 ? 24.661 -11.761 3.783 1.00 83.19 92 PHE A O 1
ATOM 683 N N . ALA A 1 93 ? 23.588 -13.090 2.339 1.00 79.94 93 ALA A N 1
ATOM 684 C CA . ALA A 1 93 ? 23.365 -14.183 3.284 1.00 79.94 93 ALA A CA 1
ATOM 685 C C . ALA A 1 93 ? 24.670 -14.798 3.822 1.00 79.94 93 ALA A C 1
ATOM 687 O O . ALA A 1 93 ? 24.707 -15.244 4.960 1.00 79.94 93 ALA A O 1
ATOM 688 N N . GLN A 1 94 ? 25.739 -14.813 3.024 1.00 82.62 94 GLN A N 1
ATOM 689 C CA . GLN A 1 94 ? 27.054 -15.326 3.423 1.00 82.62 94 GLN A CA 1
ATOM 690 C C . GLN A 1 94 ? 27.855 -14.321 4.260 1.00 82.62 94 GLN A C 1
ATOM 692 O O . GLN A 1 94 ? 28.562 -14.714 5.183 1.00 82.62 94 GLN A O 1
ATOM 697 N N . SER A 1 95 ? 27.753 -13.026 3.946 1.00 80.44 95 SER A N 1
ATOM 698 C CA . SER A 1 95 ? 28.380 -11.944 4.723 1.00 80.44 95 SER A CA 1
ATOM 699 C C . SER A 1 95 ? 27.614 -11.622 6.007 1.00 80.44 95 SER A C 1
ATOM 701 O O . SER A 1 95 ? 28.190 -11.100 6.961 1.00 80.44 95 SER A O 1
ATOM 703 N N . HIS A 1 96 ? 26.330 -11.972 6.055 1.00 64.06 96 HIS A N 1
ATOM 704 C CA . HIS A 1 96 ? 25.541 -11.991 7.272 1.00 64.06 96 HIS A CA 1
ATOM 705 C C . HIS A 1 96 ? 25.744 -13.329 7.971 1.00 64.06 96 HIS A C 1
ATOM 707 O O . HIS A 1 96 ? 24.978 -14.268 7.778 1.00 64.06 96 HIS A O 1
ATOM 713 N N . THR A 1 97 ? 26.732 -13.400 8.865 1.00 55.75 97 THR A N 1
ATOM 714 C CA . THR A 1 97 ? 26.665 -14.366 9.966 1.00 55.75 97 THR A CA 1
ATOM 715 C C . THR A 1 97 ? 25.294 -14.175 10.618 1.00 55.75 97 THR A C 1
ATOM 717 O O . THR A 1 97 ? 25.017 -13.049 11.052 1.00 55.75 97 THR A O 1
ATOM 720 N N . PRO A 1 98 ? 24.414 -15.199 10.674 1.00 51.06 98 PRO A N 1
ATOM 721 C CA . PRO A 1 98 ? 23.203 -15.112 11.472 1.00 51.06 98 PRO A CA 1
ATOM 722 C C . PRO A 1 98 ? 23.663 -14.650 12.840 1.00 51.06 98 PRO A C 1
ATOM 724 O O . PRO A 1 98 ? 24.509 -15.310 13.442 1.00 51.06 98 PRO A O 1
ATOM 727 N N . GLN A 1 99 ? 23.226 -13.465 13.261 1.00 47.19 99 GLN A N 1
ATOM 728 C CA . GLN A 1 99 ? 23.636 -12.907 14.534 1.00 47.19 99 GLN A CA 1
ATOM 729 C C . GLN A 1 99 ? 23.196 -13.927 15.580 1.00 47.19 99 GLN A C 1
ATOM 731 O O . GLN A 1 99 ? 22.004 -14.056 15.854 1.00 47.19 99 GLN A O 1
ATOM 736 N N . GLN A 1 100 ? 24.149 -14.737 16.047 1.00 47.78 100 GLN A N 1
ATOM 737 C CA . GLN A 1 100 ? 23.884 -15.787 17.007 1.00 47.78 100 GLN A CA 1
ATOM 738 C C . GLN A 1 100 ? 23.307 -15.049 18.213 1.00 47.78 100 GLN A C 1
ATOM 740 O O . GLN A 1 100 ? 23.961 -14.128 18.708 1.00 47.78 100 GLN A O 1
ATOM 745 N N . PRO A 1 101 ? 22.052 -15.325 18.591 1.00 44.72 101 PRO A N 1
ATOM 746 C CA . PRO A 1 101 ? 21.331 -14.473 19.517 1.00 44.72 101 PRO A CA 1
ATOM 747 C C . PRO A 1 101 ? 22.131 -14.373 20.812 1.00 44.72 101 PRO A C 1
ATOM 749 O O . PRO A 1 101 ? 22.524 -15.388 21.396 1.00 44.72 101 PRO A O 1
ATOM 752 N N . ASP A 1 102 ? 22.414 -13.140 21.231 1.00 49.59 102 ASP A N 1
ATOM 753 C CA . ASP A 1 102 ? 23.114 -12.871 22.477 1.00 49.59 102 ASP A CA 1
ATOM 754 C C . ASP A 1 102 ? 22.336 -13.535 23.626 1.00 49.59 102 ASP A C 1
ATOM 756 O O . ASP A 1 102 ? 21.246 -13.111 24.010 1.00 49.59 102 ASP A O 1
ATOM 760 N N . THR A 1 103 ? 22.946 -14.579 24.192 1.00 54.66 103 THR A N 1
ATOM 761 C CA . THR A 1 103 ? 22.591 -15.338 25.405 1.00 54.66 103 THR A CA 1
ATOM 762 C C . THR A 1 103 ? 21.441 -16.378 25.321 1.00 54.66 103 THR A C 1
ATOM 764 O O . THR A 1 103 ? 20.271 -16.030 25.154 1.00 54.66 103 THR A O 1
ATOM 767 N N . PRO A 1 104 ? 21.711 -17.674 25.616 1.00 57.56 104 PRO A N 1
ATOM 768 C CA . PRO A 1 104 ? 20.707 -18.756 25.591 1.00 57.56 104 PRO A CA 1
ATOM 769 C C . PRO A 1 104 ? 19.578 -18.616 26.633 1.00 57.56 104 PRO A C 1
ATOM 771 O O . PRO A 1 104 ? 18.547 -19.277 26.529 1.00 57.56 104 PRO A O 1
ATOM 774 N N . ARG A 1 105 ? 19.728 -17.741 27.639 1.00 54.34 105 ARG A N 1
ATOM 775 C CA . ARG A 1 105 ? 18.667 -17.445 28.622 1.00 54.34 105 ARG A CA 1
ATOM 776 C C . ARG A 1 105 ? 17.568 -16.534 28.068 1.00 54.34 105 ARG A C 1
ATOM 778 O O . ARG A 1 105 ? 16.421 -16.665 28.491 1.00 54.34 105 ARG A O 1
ATOM 785 N N . LEU A 1 106 ? 17.898 -15.621 27.153 1.00 58.22 106 LEU A N 1
ATOM 786 C CA . LEU A 1 106 ? 16.955 -14.622 26.644 1.00 58.22 106 LEU A CA 1
ATOM 787 C C . LEU A 1 106 ? 16.019 -15.211 25.574 1.00 58.22 106 LEU A C 1
ATOM 789 O O . LEU A 1 106 ? 14.847 -14.850 25.516 1.00 58.22 106 LEU A O 1
ATOM 793 N N . GLU A 1 107 ? 16.500 -16.187 24.801 1.00 59.47 107 GLU A N 1
ATOM 794 C CA . GLU A 1 107 ? 15.724 -16.929 23.795 1.00 59.47 107 GLU A CA 1
ATOM 795 C C . GLU A 1 107 ? 14.636 -17.814 24.406 1.00 59.47 107 GLU A C 1
ATOM 797 O O . GLU A 1 107 ? 13.488 -17.786 23.968 1.00 59.47 107 GLU A O 1
ATOM 802 N N . TRP A 1 108 ? 14.961 -18.560 25.466 1.00 61.62 108 TRP A N 1
ATOM 803 C CA . TRP A 1 108 ? 13.972 -19.367 26.184 1.00 61.62 108 TRP A CA 1
ATOM 804 C C . TRP A 1 108 ? 12.860 -18.491 26.776 1.00 61.62 108 TRP A C 1
ATOM 806 O O . TRP A 1 108 ? 11.677 -18.816 26.654 1.00 61.62 108 TRP A O 1
ATOM 816 N N . LEU A 1 109 ? 13.224 -17.330 27.334 1.00 60.22 109 LEU A N 1
ATOM 817 C CA . LEU A 1 109 ? 12.258 -16.331 27.793 1.00 60.22 109 LEU A CA 1
ATOM 818 C C . LEU A 1 109 ? 11.425 -15.763 26.640 1.00 60.22 109 LEU A C 1
ATOM 820 O O . LEU A 1 109 ? 10.220 -15.589 26.803 1.00 60.22 109 LEU A O 1
ATOM 824 N N . ARG A 1 110 ? 12.028 -15.515 25.471 1.00 62.19 110 ARG A N 1
ATOM 825 C CA . ARG A 1 110 ? 11.320 -15.039 24.275 1.00 62.19 110 ARG A CA 1
ATOM 826 C C . ARG A 1 110 ? 10.348 -16.088 23.737 1.00 62.19 110 ARG A C 1
ATOM 828 O O . ARG A 1 110 ? 9.219 -15.738 23.420 1.00 62.19 110 ARG A O 1
ATOM 835 N N . HIS A 1 111 ? 10.717 -17.367 23.714 1.00 64.88 111 HIS A N 1
ATOM 836 C CA . HIS A 1 111 ? 9.822 -18.460 23.327 1.00 64.88 111 HIS A CA 1
ATOM 837 C C . HIS A 1 111 ? 8.676 -18.671 24.318 1.00 64.88 111 HIS A C 1
ATOM 839 O O . HIS A 1 111 ? 7.534 -18.889 23.905 1.00 64.88 111 HIS A O 1
ATOM 845 N N . ILE A 1 112 ? 8.942 -18.565 25.622 1.00 67.56 112 ILE A N 1
ATOM 846 C CA . ILE A 1 112 ? 7.883 -18.571 26.636 1.00 67.56 112 ILE A CA 1
ATOM 847 C C . ILE A 1 112 ? 6.976 -17.360 26.454 1.00 67.56 112 ILE A C 1
ATOM 849 O O . ILE A 1 112 ? 5.761 -17.523 26.454 1.00 67.56 112 ILE A O 1
ATOM 853 N N . ALA A 1 113 ? 7.536 -16.169 26.237 1.00 64.00 113 ALA A N 1
ATOM 854 C CA . ALA A 1 113 ? 6.764 -14.964 25.974 1.00 64.00 113 ALA A CA 1
ATOM 855 C C . ALA A 1 113 ? 5.906 -15.116 24.710 1.00 64.00 113 ALA A C 1
ATOM 857 O O . ALA A 1 113 ? 4.711 -14.868 24.779 1.00 64.00 113 ALA A O 1
ATOM 858 N N . GLN A 1 114 ? 6.450 -15.619 23.598 1.00 64.56 114 GLN A N 1
ATOM 859 C CA . GLN A 1 114 ? 5.700 -15.910 22.368 1.00 64.56 114 GLN A CA 1
ATOM 860 C C . GLN A 1 114 ? 4.544 -16.886 22.623 1.00 64.56 114 GLN A C 1
ATOM 862 O O . GLN A 1 114 ? 3.422 -16.654 22.174 1.00 64.56 114 GLN A O 1
ATOM 867 N N . ARG A 1 115 ? 4.790 -17.961 23.380 1.00 63.75 115 ARG A N 1
ATOM 868 C CA . ARG A 1 115 ? 3.774 -18.973 23.698 1.00 63.75 115 ARG A CA 1
ATOM 869 C C . ARG A 1 115 ? 2.704 -18.430 24.646 1.00 63.75 115 ARG A C 1
ATOM 871 O O . ARG A 1 115 ? 1.520 -18.685 24.440 1.00 63.75 115 ARG A O 1
ATOM 878 N N . CYS A 1 116 ? 3.101 -17.653 25.649 1.00 64.88 116 CYS A N 1
ATOM 879 C CA . CYS A 1 116 ? 2.195 -16.982 26.574 1.00 64.88 116 CYS A CA 1
ATOM 880 C C . CYS A 1 116 ? 1.366 -15.908 25.865 1.00 64.88 116 CYS A C 1
ATOM 882 O O . CYS A 1 116 ? 0.154 -15.901 26.038 1.00 64.88 116 CYS A O 1
ATOM 884 N N . LEU A 1 117 ? 1.964 -15.064 25.018 1.00 62.22 117 LEU A N 1
ATOM 885 C CA . LEU A 1 117 ? 1.240 -14.044 24.253 1.00 62.22 117 LEU A CA 1
ATOM 886 C C . LEU A 1 117 ? 0.297 -14.671 23.231 1.00 62.22 117 LEU A C 1
ATOM 888 O O . LEU A 1 117 ? -0.850 -14.252 23.150 1.00 62.22 117 LEU A O 1
ATOM 892 N N . GLY A 1 118 ? 0.718 -15.722 22.523 1.00 59.09 118 GLY A N 1
ATOM 893 C CA . GLY A 1 118 ? -0.173 -16.458 21.624 1.00 59.09 118 GLY A CA 1
ATOM 894 C C . GLY A 1 118 ? -1.358 -17.094 22.360 1.00 59.09 118 GLY A C 1
ATOM 895 O O . GLY A 1 118 ? -2.466 -17.149 21.829 1.00 59.09 118 GLY A O 1
ATOM 896 N N . ASN A 1 119 ? -1.158 -17.541 23.603 1.00 57.91 119 ASN A N 1
ATOM 897 C CA . ASN A 1 119 ? -2.238 -18.048 24.449 1.00 57.91 119 ASN A CA 1
ATOM 898 C C . ASN A 1 119 ? -3.130 -16.929 25.003 1.00 57.91 119 ASN A C 1
ATOM 900 O O . ASN A 1 119 ? -4.338 -17.132 25.090 1.00 57.91 119 ASN A O 1
ATOM 904 N N . VAL A 1 120 ? -2.572 -15.762 25.340 1.00 58.78 120 VAL A N 1
ATOM 905 C CA . VAL A 1 120 ? -3.338 -14.568 25.732 1.00 58.78 120 VAL A CA 1
ATOM 906 C C . VAL A 1 120 ? -4.195 -14.088 24.568 1.00 58.78 120 VAL A C 1
ATOM 908 O O . VAL A 1 120 ? -5.377 -13.846 24.780 1.00 58.78 120 VAL A O 1
ATOM 911 N N . ASP A 1 121 ? -3.659 -14.050 23.345 1.00 58.72 121 ASP A N 1
ATOM 912 C CA . ASP A 1 121 ? -4.431 -13.731 22.145 1.00 58.72 121 ASP A CA 1
ATOM 913 C C . ASP A 1 121 ? -5.560 -14.756 21.973 1.00 58.72 121 ASP A C 1
ATOM 915 O O . ASP A 1 121 ? -6.721 -14.365 21.933 1.00 58.72 121 ASP A O 1
ATOM 919 N N . LYS A 1 122 ? -5.290 -16.069 21.995 1.00 59.25 122 LYS A N 1
ATOM 920 C CA . LYS A 1 122 ? -6.346 -17.102 21.891 1.00 59.25 122 LYS A CA 1
ATOM 921 C C . LYS A 1 122 ? -7.414 -16.995 22.984 1.00 59.25 122 LYS A C 1
ATOM 923 O O . LYS A 1 122 ? -8.598 -17.185 22.706 1.00 59.25 122 LYS A O 1
ATOM 928 N N . LEU A 1 123 ? -7.008 -16.700 24.218 1.00 56.84 123 LEU A N 1
ATOM 929 C CA . LEU A 1 123 ? -7.922 -16.535 25.343 1.00 56.84 123 LEU A CA 1
ATOM 930 C C . LEU A 1 123 ? -8.757 -15.258 25.185 1.00 56.84 123 LEU A C 1
ATOM 932 O O . LEU A 1 123 ? -9.961 -15.306 25.404 1.00 56.84 123 LEU A O 1
ATOM 936 N N . TYR A 1 124 ? -8.154 -14.162 24.719 1.00 59.62 124 TYR A N 1
ATOM 937 C CA . TYR A 1 124 ? -8.830 -12.904 24.406 1.00 59.62 124 TYR A CA 1
ATOM 938 C C . TYR A 1 124 ? -9.853 -13.076 23.276 1.00 59.62 124 TYR A C 1
ATOM 940 O O . TYR A 1 124 ? -10.998 -12.658 23.426 1.00 59.62 124 TYR A O 1
ATOM 948 N N . HIS A 1 125 ? -9.488 -13.778 22.196 1.00 60.44 125 HIS A N 1
ATOM 949 C CA . HIS A 1 125 ? -10.395 -14.090 21.085 1.00 60.44 125 HIS A CA 1
ATOM 950 C C . HIS A 1 125 ? -11.601 -14.905 21.564 1.00 60.44 125 HIS A C 1
ATOM 952 O O . HIS A 1 125 ? -12.731 -14.611 21.183 1.00 60.44 125 HIS A O 1
ATOM 958 N N . ARG A 1 126 ? -11.375 -15.888 22.448 1.00 55.84 126 ARG A N 1
ATOM 959 C CA . ARG A 1 126 ? -12.445 -16.734 22.993 1.00 55.84 126 ARG A CA 1
ATOM 960 C C . ARG A 1 126 ? -13.343 -16.014 24.000 1.00 55.84 126 ARG A C 1
ATOM 962 O O . ARG A 1 126 ? -14.472 -16.442 24.207 1.00 55.84 126 ARG A O 1
ATOM 969 N N . TRP A 1 127 ? -12.850 -14.953 24.633 1.00 53.75 127 TRP A N 1
ATOM 970 C CA . TRP A 1 127 ? -13.596 -14.203 25.646 1.00 53.75 127 TRP A CA 1
ATOM 971 C C . TRP A 1 127 ? -14.341 -12.986 25.082 1.00 53.75 127 TRP A C 1
ATOM 973 O O . TRP A 1 127 ? -15.321 -12.552 25.680 1.00 53.75 127 TRP A O 1
ATOM 983 N N . HIS A 1 128 ? -13.905 -12.452 23.935 1.00 56.66 128 HIS A N 1
ATOM 984 C CA . HIS A 1 128 ? -14.457 -11.233 23.329 1.00 56.66 128 HIS A CA 1
ATOM 985 C C . HIS A 1 128 ? -15.236 -11.447 22.019 1.00 56.66 128 HIS A C 1
ATOM 987 O O . HIS A 1 128 ? -15.568 -10.455 21.373 1.00 56.66 128 HIS A O 1
ATOM 993 N N . ASP A 1 129 ? -15.541 -12.700 21.652 1.00 65.25 129 ASP A N 1
ATOM 994 C CA . ASP A 1 129 ? -16.324 -13.081 20.457 1.00 65.25 129 ASP A CA 1
ATOM 995 C C . ASP A 1 129 ? -15.881 -12.319 19.192 1.00 65.25 129 ASP A C 1
ATOM 997 O O . ASP A 1 129 ? -16.666 -11.690 18.483 1.00 65.25 129 ASP A O 1
ATOM 1001 N N . LEU A 1 130 ? -14.563 -12.293 18.973 1.00 71.00 130 LEU A N 1
ATOM 1002 C CA . LEU A 1 130 ? -13.953 -11.547 17.879 1.00 71.00 130 LEU A CA 1
ATOM 1003 C C . LEU A 1 130 ? -14.280 -12.214 16.541 1.00 71.00 130 LEU A C 1
ATOM 1005 O O . LEU A 1 130 ? -13.844 -13.336 16.277 1.00 71.00 130 LEU A O 1
ATOM 1009 N N . GLN A 1 131 ? -14.982 -11.501 15.666 1.00 75.62 131 GLN A N 1
ATOM 1010 C CA . GLN A 1 131 ? -15.290 -11.989 14.328 1.00 75.62 131 GLN A CA 1
ATOM 1011 C C . GLN A 1 131 ? -14.157 -11.624 13.358 1.00 75.62 131 GLN A C 1
ATOM 1013 O O . GLN A 1 131 ? -13.733 -10.463 13.324 1.00 75.62 131 GLN A O 1
ATOM 1018 N N . PRO A 1 132 ? -13.627 -12.591 12.587 1.00 81.50 132 PRO A N 1
ATOM 1019 C CA . PRO A 1 132 ? -12.619 -12.310 11.575 1.00 81.50 132 PRO A CA 1
ATOM 1020 C C . PRO A 1 132 ? -13.223 -11.486 10.439 1.00 81.50 132 PRO A C 1
ATOM 1022 O O . PRO A 1 132 ? -14.285 -11.808 9.909 1.00 81.50 132 PRO A O 1
ATOM 1025 N N . ILE A 1 133 ? -12.507 -10.442 10.040 1.00 79.00 133 ILE A N 1
ATOM 1026 C CA . ILE A 1 133 ? -12.865 -9.541 8.952 1.00 79.00 133 ILE A CA 1
ATOM 1027 C C . ILE A 1 133 ? -11.702 -9.517 7.965 1.00 79.00 133 ILE A C 1
ATOM 1029 O O . ILE A 1 133 ? -10.699 -8.830 8.157 1.00 79.00 133 ILE A O 1
ATOM 1033 N N . GLY A 1 134 ? -11.830 -10.305 6.900 1.00 76.75 134 GLY A N 1
ATOM 1034 C CA . GLY A 1 134 ? -10.724 -10.544 5.978 1.00 76.75 134 GLY A CA 1
ATOM 1035 C C . GLY A 1 134 ? -9.558 -11.277 6.648 1.00 76.75 134 GLY A C 1
ATOM 1036 O O . GLY A 1 134 ? -9.741 -12.052 7.584 1.00 76.75 134 GLY A O 1
ATOM 1037 N N . GLU A 1 135 ? -8.346 -11.056 6.143 1.00 74.69 135 GLU A N 1
ATOM 1038 C CA . GLU A 1 135 ? -7.164 -11.819 6.570 1.00 74.69 135 GLU A CA 1
ATOM 1039 C C . GLU A 1 135 ? -6.427 -11.203 7.767 1.00 74.69 135 GLU A C 1
ATOM 1041 O O . GLU A 1 135 ? -5.764 -11.914 8.528 1.00 74.69 135 GLU A O 1
ATOM 1046 N N . VAL A 1 136 ? -6.528 -9.882 7.936 1.00 74.06 136 VAL A N 1
ATOM 1047 C CA . VAL A 1 136 ? -5.650 -9.116 8.838 1.00 74.06 136 VAL A CA 1
ATOM 1048 C C . VAL A 1 136 ? -6.378 -8.443 9.996 1.00 74.06 136 VAL A C 1
ATOM 1050 O O . VAL A 1 136 ? -5.716 -7.872 10.863 1.00 74.06 136 VAL A O 1
ATOM 1053 N N . LEU A 1 137 ? -7.709 -8.513 10.046 1.00 78.56 137 LEU A N 1
ATOM 1054 C CA . LEU A 1 137 ? -8.506 -7.790 11.028 1.00 78.56 137 LEU A CA 1
ATOM 1055 C C . LEU A 1 137 ? -9.485 -8.702 11.765 1.00 78.56 137 LEU A C 1
ATOM 1057 O O . LEU A 1 137 ? -10.095 -9.593 11.183 1.00 78.56 137 LEU A O 1
ATOM 1061 N N . TYR A 1 138 ? -9.683 -8.402 13.038 1.00 83.06 138 TYR A N 1
ATOM 1062 C CA . TYR A 1 138 ? -10.787 -8.885 13.847 1.00 83.06 138 TYR A CA 1
ATOM 1063 C C . TYR A 1 138 ? -11.609 -7.715 14.364 1.00 83.06 138 TYR A C 1
ATOM 1065 O O . TYR A 1 138 ? -11.070 -6.636 14.632 1.00 83.06 138 TYR A O 1
ATOM 1073 N N . VAL A 1 139 ? -12.903 -7.951 14.555 1.00 85.56 139 VAL A N 1
ATOM 1074 C CA . VAL A 1 139 ? -13.818 -6.979 15.151 1.00 85.56 139 VAL A CA 1
ATOM 1075 C C . VAL A 1 139 ? -14.540 -7.609 16.327 1.00 85.56 139 VAL A C 1
ATOM 1077 O O . VAL A 1 139 ? -15.168 -8.655 16.197 1.00 85.56 139 VAL A O 1
ATOM 1080 N N . GLY A 1 140 ? -14.433 -6.958 17.481 1.00 84.19 140 GLY A N 1
ATOM 1081 C CA . GLY A 1 140 ? -15.200 -7.283 18.679 1.00 84.19 140 GLY A CA 1
ATOM 1082 C C . GLY A 1 140 ? -16.286 -6.253 18.930 1.00 84.19 140 GLY A C 1
ATOM 1083 O O . GLY A 1 140 ? -16.102 -5.073 18.645 1.00 84.19 140 GLY A O 1
ATOM 1084 N N . ARG A 1 141 ? -17.401 -6.673 19.520 1.00 85.94 141 ARG A N 1
ATOM 1085 C CA . ARG A 1 141 ? -18.482 -5.772 19.932 1.00 85.94 141 ARG A CA 1
ATOM 1086 C C . ARG A 1 141 ? -18.363 -5.453 21.419 1.00 85.94 141 ARG A C 1
ATOM 1088 O O . ARG A 1 141 ? -18.312 -6.349 22.256 1.00 85.94 141 ARG A O 1
ATOM 1095 N N . THR A 1 142 ? -18.357 -4.171 21.776 1.00 86.25 142 THR A N 1
ATOM 1096 C CA . THR A 1 142 ? -18.318 -3.731 23.179 1.00 86.25 142 THR A CA 1
ATOM 1097 C C . THR A 1 142 ? -19.236 -2.539 23.424 1.00 86.25 142 THR A C 1
ATOM 1099 O O . THR A 1 142 ? -19.641 -1.851 22.491 1.00 86.25 142 THR A O 1
ATOM 1102 N N . ARG A 1 143 ? -19.593 -2.296 24.689 1.00 87.94 143 ARG A N 1
ATOM 1103 C CA . ARG A 1 143 ? -20.360 -1.108 25.086 1.00 87.94 143 ARG A CA 1
ATOM 1104 C C . ARG A 1 143 ? -19.420 0.019 25.474 1.00 87.94 143 ARG A C 1
ATOM 1106 O O . ARG A 1 143 ? -18.534 -0.166 26.315 1.00 87.94 143 ARG A O 1
ATOM 1113 N N . TYR A 1 144 ? -19.653 1.194 24.911 1.00 88.44 144 TYR A N 1
ATOM 1114 C CA . TYR A 1 144 ? -18.894 2.387 25.229 1.00 88.44 144 TYR A CA 1
ATOM 1115 C C . TYR A 1 144 ? -19.192 2.859 26.659 1.00 88.44 144 TYR A C 1
ATOM 1117 O O . TYR A 1 144 ? -20.344 2.986 27.066 1.00 88.44 144 TYR A O 1
ATOM 1125 N N . ARG A 1 145 ? -18.140 3.100 27.449 1.00 85.81 145 ARG A N 1
ATOM 1126 C CA . ARG A 1 145 ? -18.231 3.555 28.854 1.00 85.81 145 ARG A CA 1
ATOM 1127 C C . ARG A 1 145 ? -17.541 4.902 29.096 1.00 85.81 145 ARG A C 1
ATOM 1129 O O . ARG A 1 145 ? -17.287 5.255 30.243 1.00 85.81 145 ARG A O 1
ATOM 1136 N N . GLY A 1 146 ? -17.149 5.597 28.030 1.00 84.44 146 GLY A N 1
ATOM 1137 C CA . GLY A 1 146 ? -16.513 6.909 28.123 1.00 84.44 146 GLY A CA 1
ATOM 1138 C C . GLY A 1 146 ? -17.531 8.056 28.148 1.00 84.44 146 GLY A C 1
ATOM 1139 O O . GLY A 1 146 ? -18.735 7.800 28.103 1.00 84.44 146 GLY A O 1
ATOM 1140 N N . PRO A 1 147 ? -17.064 9.313 28.242 1.00 87.44 147 PRO A N 1
ATOM 1141 C CA . PRO A 1 147 ? -17.923 10.494 28.151 1.00 87.44 147 PRO A CA 1
ATOM 1142 C C . PRO A 1 147 ? -18.558 10.607 26.762 1.00 87.44 147 PRO A C 1
ATOM 1144 O O . PRO A 1 147 ? -17.981 10.141 25.791 1.00 87.44 147 PRO A O 1
ATOM 1147 N N . ALA A 1 148 ? -19.719 11.252 26.637 1.00 89.69 148 ALA A N 1
ATOM 1148 C CA . ALA A 1 148 ? -20.324 11.455 25.320 1.00 89.69 148 ALA A CA 1
ATOM 1149 C C . ALA A 1 148 ? -19.358 12.193 24.368 1.00 89.69 148 ALA A C 1
ATOM 1151 O O . ALA A 1 148 ? -18.711 13.165 24.762 1.00 89.69 148 ALA A O 1
ATOM 1152 N N . MET A 1 149 ? -19.261 11.722 23.125 1.00 88.38 149 MET A N 1
ATOM 1153 C CA . MET A 1 149 ? -18.371 12.265 22.096 1.00 88.38 149 MET A CA 1
ATOM 1154 C C . MET A 1 149 ? -19.164 12.609 20.839 1.00 88.38 149 MET A C 1
ATOM 1156 O O . MET A 1 149 ? -20.075 11.877 20.456 1.00 88.38 149 MET A O 1
ATOM 1160 N N . THR A 1 150 ? -18.764 13.684 20.165 1.00 90.00 150 THR A N 1
ATOM 1161 C CA . THR A 1 150 ? -19.294 14.062 18.852 1.00 90.00 150 THR A CA 1
ATOM 1162 C C . THR A 1 150 ? -18.151 14.074 17.848 1.00 90.00 150 THR A C 1
ATOM 1164 O O . THR A 1 150 ? -17.113 14.692 18.090 1.00 90.00 150 THR A O 1
ATOM 1167 N N . PHE A 1 151 ? -18.336 13.376 16.733 1.00 87.75 151 PHE A N 1
ATOM 1168 C CA . PHE A 1 151 ? -17.364 13.287 15.649 1.00 87.75 151 PHE A CA 1
ATOM 1169 C C . PHE A 1 151 ? -17.580 14.402 14.622 1.00 87.75 151 PHE A C 1
ATOM 1171 O O . PHE A 1 151 ? -18.607 15.079 14.605 1.00 87.75 151 PHE A O 1
ATOM 1178 N N . ALA A 1 152 ? -16.592 14.600 13.748 1.00 84.12 152 ALA A N 1
ATOM 1179 C CA . ALA A 1 152 ? -16.596 15.696 12.774 1.00 84.12 152 ALA A CA 1
ATOM 1180 C C . ALA A 1 152 ? -17.720 15.588 11.727 1.00 84.12 152 ALA A C 1
ATOM 1182 O O . ALA A 1 152 ? -18.104 16.589 11.137 1.00 84.12 152 ALA A O 1
ATOM 1183 N N . ASP A 1 153 ? -18.243 14.383 11.502 1.00 82.94 153 ASP A N 1
ATOM 1184 C CA . ASP A 1 153 ? -19.386 14.116 10.624 1.00 82.94 153 ASP A CA 1
ATOM 1185 C C . ASP A 1 153 ? -20.745 14.253 11.339 1.00 82.94 153 ASP A C 1
ATOM 1187 O O . ASP A 1 153 ? -21.782 13.950 10.759 1.00 82.94 153 ASP A O 1
ATOM 1191 N N . GLY A 1 154 ? -20.750 14.699 12.600 1.00 86.12 154 GLY A N 1
ATOM 1192 C CA . GLY A 1 154 ? -21.952 14.845 13.418 1.00 86.12 154 GLY A CA 1
ATOM 1193 C C . GLY A 1 154 ? -22.389 13.566 14.136 1.00 86.12 154 GLY A C 1
ATOM 1194 O O . GLY A 1 154 ? -23.340 13.622 14.919 1.00 86.12 154 GLY A O 1
ATOM 1195 N N . THR A 1 155 ? -21.699 12.435 13.938 1.00 88.88 155 THR A N 1
ATOM 1196 C CA . THR A 1 155 ? -21.987 11.194 14.671 1.00 88.88 155 THR A CA 1
ATOM 1197 C C . THR A 1 155 ? -21.834 11.434 16.170 1.00 88.88 155 THR A C 1
ATOM 1199 O O . THR A 1 155 ? -20.813 11.959 16.618 1.00 88.88 155 THR A O 1
ATOM 1202 N N . GLN A 1 156 ? -22.829 11.033 16.960 1.00 91.31 156 GLN A N 1
ATOM 1203 C CA . GLN A 1 156 ? -22.784 11.117 18.419 1.00 91.31 156 GLN A CA 1
ATOM 1204 C C . GLN A 1 156 ? -22.608 9.726 19.017 1.00 91.31 156 GLN A C 1
ATOM 1206 O O . GLN A 1 156 ? -23.363 8.816 18.691 1.00 91.31 156 GLN A O 1
ATOM 1211 N N . LEU A 1 157 ? -21.640 9.586 19.918 1.00 91.25 157 LEU A N 1
ATOM 1212 C CA . LEU A 1 157 ? -21.394 8.379 20.698 1.00 91.25 157 LEU A CA 1
ATOM 1213 C C . LEU A 1 157 ? -21.719 8.656 22.164 1.00 91.25 157 LEU A C 1
ATOM 1215 O O . LEU A 1 157 ? -21.105 9.525 22.787 1.00 91.25 157 LEU A O 1
ATOM 1219 N N . LYS A 1 158 ? -22.671 7.911 22.720 1.00 91.69 158 LYS A N 1
ATOM 1220 C CA . LYS A 1 158 ? -23.152 8.063 24.095 1.00 91.69 158 LYS A CA 1
ATOM 1221 C C . LYS A 1 158 ? -22.708 6.890 24.974 1.00 91.69 158 LYS A C 1
ATOM 1223 O O . LYS A 1 158 ? -22.492 5.782 24.477 1.00 91.69 158 LYS A O 1
ATOM 1228 N N . PRO A 1 159 ? -22.579 7.095 26.297 1.00 92.12 159 PRO A N 1
ATOM 1229 C CA . PRO A 1 159 ? -22.367 5.992 27.227 1.00 92.12 159 PRO A CA 1
ATOM 1230 C C . PRO A 1 159 ? -23.468 4.932 27.068 1.00 92.12 159 PRO A C 1
ATOM 1232 O O . PRO A 1 159 ? -24.651 5.253 27.120 1.00 92.12 159 PRO A O 1
ATOM 1235 N N . GLY A 1 160 ? -23.074 3.672 26.896 1.00 88.25 160 GLY A N 1
ATOM 1236 C CA . GLY A 1 160 ? -23.981 2.544 26.673 1.00 88.25 160 GLY A CA 1
ATOM 1237 C C . GLY A 1 160 ? -24.130 2.117 25.211 1.00 88.25 160 GLY A C 1
ATOM 1238 O O . GLY A 1 160 ? -24.492 0.960 24.985 1.00 88.25 160 GLY A O 1
ATOM 1239 N N . ASP A 1 161 ? -23.783 2.980 24.249 1.00 89.81 161 ASP A N 1
ATOM 1240 C CA . ASP A 1 161 ? -23.830 2.653 22.821 1.00 89.81 161 ASP A CA 1
ATOM 1241 C C . ASP A 1 161 ? -22.883 1.498 22.481 1.00 89.81 161 ASP A C 1
ATOM 1243 O O . ASP A 1 161 ? -21.835 1.303 23.113 1.00 89.81 161 ASP A O 1
ATOM 1247 N N . PHE A 1 162 ? -23.241 0.728 21.454 1.00 89.31 162 PHE A N 1
ATOM 1248 C CA . PHE A 1 162 ? -22.365 -0.312 20.938 1.00 89.31 162 PHE A CA 1
ATOM 1249 C C . PHE A 1 162 ? -21.300 0.274 20.013 1.00 89.31 162 PHE A C 1
ATOM 1251 O O . PHE A 1 162 ? -21.565 1.105 19.144 1.00 89.31 162 PHE A O 1
ATOM 1258 N N . MET A 1 163 ? -20.076 -0.207 20.196 1.00 90.00 163 MET A N 1
ATOM 1259 C CA . MET A 1 163 ? -18.927 0.140 19.376 1.00 90.00 163 MET A CA 1
ATOM 1260 C C . MET A 1 163 ? -18.146 -1.114 18.981 1.00 90.00 163 MET A C 1
ATOM 1262 O O . MET A 1 163 ? -18.113 -2.103 19.722 1.00 90.00 163 MET A O 1
ATOM 1266 N N . GLY A 1 164 ? -17.519 -1.060 17.810 1.00 88.62 164 GLY A N 1
ATOM 1267 C CA . GLY A 1 164 ? -16.610 -2.093 17.331 1.00 88.62 164 GLY A CA 1
ATOM 1268 C C . GLY A 1 164 ? -15.184 -1.829 17.801 1.00 88.62 164 GLY A C 1
ATOM 1269 O O . GLY A 1 164 ? -14.680 -0.725 17.623 1.00 88.62 164 GLY A O 1
ATOM 1270 N N . THR A 1 165 ? -14.511 -2.832 18.352 1.00 86.75 165 THR A N 1
ATOM 1271 C CA . THR A 1 165 ? -13.075 -2.787 18.642 1.00 86.75 165 THR A CA 1
ATOM 1272 C C . THR A 1 165 ? -12.332 -3.557 17.562 1.00 86.75 165 THR A C 1
ATOM 1274 O O . THR A 1 165 ? -12.534 -4.760 17.398 1.00 86.75 165 THR A O 1
ATOM 1277 N N . LEU A 1 166 ? -11.482 -2.861 16.818 1.00 85.75 166 LEU A N 1
ATOM 1278 C CA . LEU A 1 166 ? -10.654 -3.407 15.755 1.00 85.75 166 LEU A CA 1
ATOM 1279 C C . LEU A 1 166 ? -9.337 -3.934 16.337 1.00 85.75 166 LEU A C 1
ATOM 1281 O O . LEU A 1 166 ? -8.608 -3.203 17.014 1.00 85.75 166 LEU A O 1
ATOM 1285 N N . HIS A 1 167 ? -9.001 -5.180 16.014 1.00 78.69 167 HIS A N 1
ATOM 1286 C CA . HIS A 1 167 ? -7.744 -5.823 16.394 1.00 78.69 167 HIS A CA 1
ATOM 1287 C C . HIS A 1 167 ? -7.020 -6.355 15.161 1.00 78.69 167 HIS A C 1
ATOM 1289 O O . HIS A 1 167 ? -7.640 -6.911 14.259 1.00 78.69 167 HIS A O 1
ATOM 1295 N N . LEU A 1 168 ? -5.697 -6.198 15.122 1.00 73.81 168 LEU A N 1
ATOM 1296 C CA . LEU A 1 168 ? -4.880 -6.785 14.065 1.00 73.81 168 LEU A CA 1
ATOM 1297 C C . LEU A 1 168 ? -4.660 -8.274 14.336 1.00 73.81 168 LEU A C 1
ATOM 1299 O O . LEU A 1 168 ? -4.406 -8.686 15.468 1.00 73.81 168 LEU A O 1
ATOM 1303 N N . ASN A 1 169 ? -4.730 -9.076 13.279 1.00 70.06 169 ASN A N 1
ATOM 1304 C CA . ASN A 1 169 ? -4.409 -10.493 13.339 1.00 70.06 169 ASN A CA 1
ATOM 1305 C C . ASN A 1 169 ? -2.884 -10.686 13.398 1.00 70.06 169 ASN A C 1
ATOM 1307 O O . ASN A 1 169 ? -2.213 -10.806 12.370 1.00 70.06 169 ASN A O 1
ATOM 1311 N N . ASN A 1 170 ? -2.337 -10.726 14.615 1.00 57.00 170 ASN A N 1
ATOM 1312 C CA . ASN A 1 170 ? -0.898 -10.867 14.858 1.00 57.00 170 ASN A CA 1
ATOM 1313 C C . ASN A 1 170 ? -0.301 -12.161 14.271 1.00 57.00 170 ASN A C 1
ATOM 1315 O O . ASN A 1 170 ? 0.882 -12.191 13.940 1.00 57.00 170 ASN A O 1
ATOM 1319 N N . ALA A 1 171 ? -1.108 -13.213 14.079 1.00 55.50 171 ALA A N 1
ATOM 1320 C CA . ALA A 1 171 ? -0.645 -14.506 13.571 1.00 55.50 171 ALA A CA 1
ATOM 1321 C C . ALA A 1 171 ? -0.142 -14.465 12.115 1.00 55.50 171 ALA A C 1
ATOM 1323 O O . ALA A 1 171 ? 0.497 -15.414 11.674 1.00 55.50 171 ALA A O 1
ATOM 1324 N N . ARG A 1 172 ? -0.425 -13.388 11.370 1.00 53.00 172 ARG A N 1
ATOM 1325 C CA . ARG A 1 172 ? -0.020 -13.227 9.963 1.00 53.00 172 ARG A CA 1
ATOM 1326 C C . ARG A 1 172 ? 1.181 -12.304 9.754 1.00 53.00 172 ARG A C 1
ATOM 1328 O O . ARG A 1 172 ? 1.683 -12.234 8.639 1.00 53.00 172 ARG A O 1
ATOM 1335 N N . PHE A 1 173 ? 1.665 -11.626 10.797 1.00 52.91 173 PHE A N 1
ATOM 1336 C CA . PHE A 1 173 ? 2.862 -10.776 10.710 1.00 52.91 173 PHE A CA 1
ATOM 1337 C C . PHE A 1 173 ? 4.171 -11.529 10.407 1.00 52.91 173 PHE A C 1
ATOM 1339 O O . PHE A 1 173 ? 4.965 -10.978 9.650 1.00 52.91 173 PHE A O 1
ATOM 1346 N N . PRO A 1 174 ? 4.399 -12.767 10.892 1.00 45.81 174 PRO A N 1
ATOM 1347 C CA . PRO A 1 174 ? 5.615 -13.518 10.561 1.00 45.81 174 PRO A CA 1
ATOM 1348 C C . PRO A 1 174 ? 5.751 -13.841 9.062 1.00 45.81 174 PRO A C 1
ATOM 1350 O O . PRO A 1 174 ? 6.851 -13.827 8.525 1.00 45.81 174 PRO A O 1
ATOM 1353 N N . ASP A 1 175 ? 4.635 -14.047 8.349 1.00 45.12 175 ASP A N 1
ATOM 1354 C CA . ASP A 1 175 ? 4.637 -14.335 6.901 1.00 45.12 175 ASP A CA 1
ATOM 1355 C C . ASP A 1 175 ? 4.980 -13.097 6.039 1.00 45.12 175 ASP A C 1
ATOM 1357 O O . ASP A 1 175 ? 5.250 -13.220 4.843 1.00 45.12 175 ASP A O 1
ATOM 1361 N N . LEU A 1 176 ? 4.946 -11.893 6.628 1.00 45.25 176 LEU A N 1
ATOM 1362 C CA . LEU A 1 176 ? 5.313 -10.623 5.985 1.00 45.25 176 LEU A CA 1
ATOM 1363 C C . LEU A 1 176 ? 6.818 -10.315 6.099 1.00 45.25 176 LEU A C 1
ATOM 1365 O O . LEU A 1 176 ? 7.281 -9.383 5.445 1.00 45.25 176 LEU A O 1
ATOM 1369 N N . GLU A 1 177 ? 7.584 -11.077 6.890 1.00 45.34 177 GLU A N 1
ATOM 1370 C CA . GLU A 1 177 ? 9.029 -10.870 7.099 1.00 45.34 177 GLU A CA 1
ATOM 1371 C C . GLU A 1 177 ? 9.901 -11.362 5.930 1.00 45.34 177 GLU A C 1
ATOM 1373 O O . GLU A 1 177 ? 11.062 -10.971 5.830 1.00 45.34 177 GLU A O 1
ATOM 1378 N N . ALA A 1 178 ? 9.354 -12.186 5.028 1.00 44.81 178 ALA A N 1
ATOM 1379 C CA . ALA A 1 178 ? 10.077 -12.700 3.859 1.00 44.81 178 ALA A CA 1
ATOM 1380 C C . ALA A 1 178 ? 10.223 -11.670 2.718 1.00 44.81 178 ALA A C 1
ATOM 1382 O O . ALA A 1 178 ? 11.074 -11.830 1.844 1.00 44.81 178 ALA A O 1
ATOM 1383 N N . ASP A 1 179 ? 9.408 -10.612 2.730 1.00 41.62 179 ASP A N 1
ATOM 1384 C CA . ASP A 1 179 ? 9.389 -9.564 1.711 1.00 41.62 179 ASP A CA 1
ATOM 1385 C C . ASP A 1 179 ? 10.234 -8.356 2.167 1.00 41.62 179 ASP A C 1
ATOM 1387 O O . ASP A 1 179 ? 10.286 -8.015 3.350 1.00 41.62 179 ASP A O 1
ATOM 1391 N N . THR A 1 180 ? 10.872 -7.638 1.232 1.00 50.88 180 THR A N 1
ATOM 1392 C CA . THR A 1 180 ? 11.564 -6.369 1.555 1.00 50.88 180 THR A CA 1
ATOM 1393 C C . THR A 1 180 ? 10.599 -5.432 2.299 1.00 50.88 180 THR A C 1
ATOM 1395 O O . THR A 1 180 ? 9.422 -5.379 1.946 1.00 50.88 180 THR A O 1
ATOM 1398 N N . SER A 1 181 ? 11.062 -4.652 3.285 1.00 60.31 181 SER A N 1
ATOM 1399 C CA . SER A 1 181 ? 10.205 -3.830 4.172 1.00 60.31 181 SER A CA 1
ATOM 1400 C C . SER A 1 181 ? 9.126 -2.999 3.450 1.00 60.31 181 SER A C 1
ATOM 1402 O O . SER A 1 181 ? 8.018 -2.830 3.958 1.00 60.31 181 SER A O 1
ATOM 1404 N N . ILE A 1 182 ? 9.413 -2.528 2.230 1.00 56.41 182 ILE A N 1
ATOM 1405 C CA . ILE A 1 182 ? 8.471 -1.803 1.362 1.00 56.41 182 ILE A CA 1
ATOM 1406 C C . ILE A 1 182 ? 7.390 -2.725 0.768 1.00 56.41 182 ILE A C 1
ATOM 1408 O O . ILE A 1 182 ? 6.215 -2.363 0.746 1.00 56.41 182 ILE A O 1
ATOM 1412 N N . GLN A 1 183 ? 7.758 -3.910 0.282 1.00 57.78 183 GLN A N 1
ATOM 1413 C CA . GLN A 1 183 ? 6.821 -4.889 -0.281 1.00 57.78 183 GLN A CA 1
ATOM 1414 C C . GLN A 1 183 ? 5.882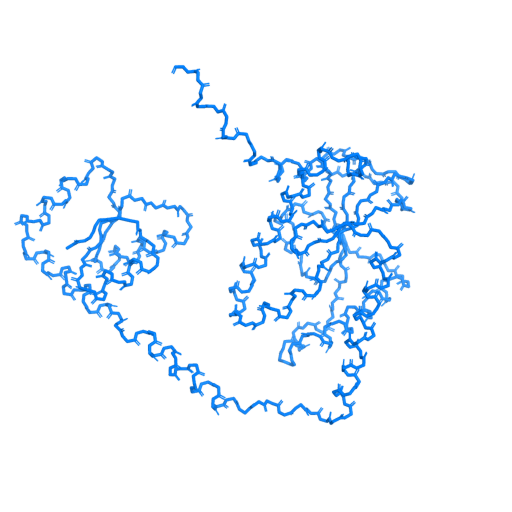 -5.432 0.799 1.00 57.78 183 GLN A C 1
ATOM 1416 O O . GLN A 1 183 ? 4.668 -5.458 0.587 1.00 57.78 183 GLN A O 1
ATOM 1421 N N . ALA A 1 184 ? 6.426 -5.745 1.977 1.00 61.25 184 ALA A N 1
ATOM 1422 C CA . ALA A 1 184 ? 5.651 -6.124 3.151 1.00 61.25 184 ALA A CA 1
ATOM 1423 C C . ALA A 1 184 ? 4.644 -5.023 3.533 1.00 61.25 184 ALA A C 1
ATOM 1425 O O . ALA A 1 184 ? 3.455 -5.294 3.710 1.00 61.25 184 ALA A O 1
ATOM 1426 N N . ALA A 1 185 ? 5.077 -3.756 3.560 1.00 58.81 185 ALA A N 1
ATOM 1427 C CA . ALA A 1 185 ? 4.200 -2.620 3.846 1.00 58.81 185 ALA A CA 1
ATOM 1428 C C . ALA A 1 185 ? 3.089 -2.438 2.793 1.00 58.81 185 ALA A C 1
ATOM 1430 O O . ALA A 1 185 ? 1.934 -2.173 3.144 1.00 58.81 185 ALA A O 1
ATOM 1431 N N . LEU A 1 186 ? 3.399 -2.608 1.503 1.00 64.56 186 LEU A N 1
ATOM 1432 C CA . LEU A 1 186 ? 2.412 -2.530 0.419 1.00 64.56 186 LEU A CA 1
ATOM 1433 C C . LEU A 1 186 ? 1.408 -3.685 0.479 1.00 64.56 186 LEU A C 1
ATOM 1435 O O . LEU A 1 186 ? 0.206 -3.461 0.317 1.00 64.56 186 LEU A O 1
ATOM 1439 N N . ARG A 1 187 ? 1.879 -4.908 0.741 1.00 69.00 187 ARG A N 1
ATOM 1440 C CA . ARG A 1 187 ? 1.034 -6.092 0.916 1.00 69.00 187 ARG A CA 1
ATOM 1441 C C . ARG A 1 187 ? 0.112 -5.930 2.119 1.00 69.00 187 ARG A C 1
ATOM 1443 O O . ARG A 1 187 ? -1.097 -6.088 1.966 1.00 69.00 187 ARG A O 1
ATOM 1450 N N . PHE A 1 188 ? 0.650 -5.513 3.265 1.00 71.25 188 PHE A N 1
ATOM 1451 C CA . PHE A 1 188 ? -0.138 -5.177 4.449 1.00 71.25 188 PHE A CA 1
ATOM 1452 C C . PHE A 1 188 ? -1.199 -4.119 4.131 1.00 71.25 188 PHE A C 1
ATOM 1454 O O . PHE A 1 188 ? -2.372 -4.318 4.427 1.00 71.25 188 PHE A O 1
ATOM 1461 N N . THR A 1 189 ? -0.821 -3.034 3.448 1.00 69.00 189 THR A N 1
ATOM 1462 C CA . THR A 1 189 ? -1.762 -1.975 3.05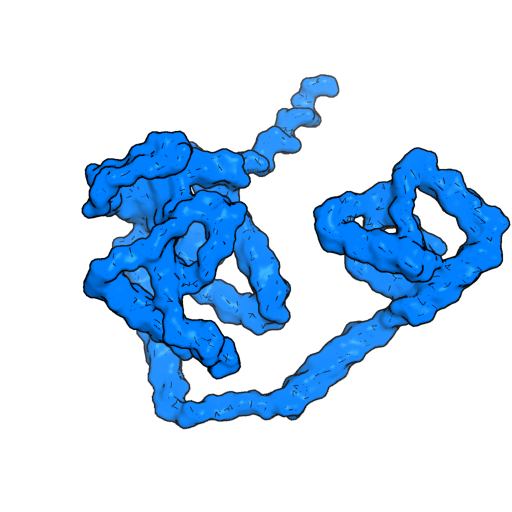1 1.00 69.00 189 THR A CA 1
ATOM 1463 C C . THR A 1 189 ? -2.901 -2.525 2.188 1.00 69.00 189 THR A C 1
ATOM 1465 O O . THR A 1 189 ? -4.064 -2.222 2.445 1.00 69.00 189 THR A O 1
ATOM 1468 N N . ARG A 1 190 ? -2.603 -3.373 1.194 1.00 76.81 190 ARG A N 1
ATOM 1469 C CA . ARG A 1 190 ? -3.628 -4.007 0.346 1.00 76.81 190 ARG A CA 1
ATOM 1470 C C . ARG A 1 190 ? -4.576 -4.897 1.154 1.00 76.81 190 ARG A C 1
ATOM 1472 O O . ARG A 1 190 ? -5.788 -4.762 1.004 1.00 76.81 190 ARG A O 1
ATOM 1479 N N . LEU A 1 191 ? -4.042 -5.758 2.024 1.00 79.19 191 LEU A N 1
ATOM 1480 C CA . LEU A 1 191 ? -4.841 -6.658 2.866 1.00 79.19 191 LEU A CA 1
ATOM 1481 C C . LEU A 1 191 ? -5.701 -5.890 3.879 1.00 79.19 191 LEU A C 1
ATOM 1483 O O . LEU A 1 191 ? -6.863 -6.237 4.099 1.00 79.19 191 LEU A O 1
ATOM 1487 N N . MET A 1 192 ? -5.166 -4.808 4.447 1.00 80.94 192 MET A N 1
ATOM 1488 C CA . MET A 1 192 ? -5.909 -3.912 5.332 1.00 80.94 192 MET A CA 1
ATOM 1489 C C . MET A 1 192 ? -7.066 -3.237 4.596 1.00 80.94 192 MET A C 1
ATOM 1491 O O . MET A 1 192 ? -8.186 -3.244 5.098 1.00 80.94 192 MET A O 1
ATOM 1495 N N . LEU A 1 193 ? -6.835 -2.704 3.390 1.00 82.25 193 LEU A N 1
ATOM 1496 C CA . LEU A 1 193 ? -7.896 -2.102 2.574 1.00 82.25 193 LEU A CA 1
ATOM 1497 C C . LEU A 1 193 ? -8.980 -3.121 2.197 1.00 82.25 193 LEU A C 1
ATOM 1499 O O . LEU A 1 193 ? -10.164 -2.798 2.261 1.00 82.25 193 LEU A O 1
ATOM 1503 N N . ALA A 1 194 ? -8.596 -4.350 1.838 1.00 81.56 194 ALA A N 1
ATOM 1504 C CA . ALA A 1 194 ? -9.544 -5.429 1.562 1.00 81.56 194 ALA A CA 1
ATOM 1505 C C . ALA A 1 194 ? -10.391 -5.769 2.800 1.00 81.56 194 ALA A C 1
ATOM 1507 O O . ALA A 1 194 ? -11.614 -5.846 2.709 1.00 81.56 194 ALA A O 1
ATOM 1508 N N . SER A 1 195 ? -9.758 -5.873 3.969 1.00 85.31 195 SER A N 1
ATOM 1509 C CA . SER A 1 195 ? -10.446 -6.146 5.238 1.00 85.31 195 SER A CA 1
ATOM 1510 C C . SER A 1 195 ? -11.400 -5.009 5.628 1.00 85.31 195 SER A C 1
ATOM 1512 O O . SER A 1 195 ? -12.530 -5.264 6.027 1.00 85.31 195 SER A O 1
ATOM 1514 N N . MET A 1 196 ? -11.013 -3.744 5.426 1.00 86.88 196 MET A N 1
ATOM 1515 C CA . MET A 1 196 ? -11.900 -2.586 5.633 1.00 86.88 196 MET A CA 1
ATOM 1516 C C . MET A 1 196 ? -13.121 -2.591 4.703 1.00 86.88 196 MET A C 1
ATOM 1518 O O . MET A 1 196 ? -14.209 -2.217 5.130 1.00 86.88 196 MET A O 1
ATOM 1522 N N . ARG A 1 197 ? -12.973 -3.041 3.450 1.00 86.81 197 ARG A N 1
ATOM 1523 C CA . ARG A 1 197 ? -14.108 -3.203 2.523 1.00 86.81 197 ARG A CA 1
ATOM 1524 C C . ARG A 1 197 ? -15.065 -4.299 2.975 1.00 86.81 197 ARG A C 1
ATOM 1526 O O . ARG A 1 197 ? -16.269 -4.079 2.969 1.00 86.81 197 ARG A O 1
ATOM 1533 N N . ILE A 1 198 ? -14.537 -5.437 3.427 1.00 86.06 198 ILE A N 1
ATOM 1534 C CA . ILE A 1 198 ? -15.355 -6.513 4.006 1.00 86.06 198 ILE A CA 1
ATOM 1535 C C . ILE A 1 198 ? -16.103 -5.997 5.242 1.00 86.06 198 ILE A C 1
ATOM 1537 O O . ILE A 1 198 ? -17.294 -6.259 5.382 1.00 86.06 198 ILE A O 1
ATOM 1541 N N . LEU A 1 199 ? -15.439 -5.211 6.099 1.00 87.12 199 LEU A N 1
ATOM 1542 C CA . LEU A 1 199 ? -16.085 -4.588 7.256 1.00 87.12 199 LEU A CA 1
ATOM 1543 C C . LEU A 1 199 ? -17.231 -3.660 6.847 1.00 87.12 199 LEU A C 1
ATOM 1545 O O . LEU A 1 199 ? -18.284 -3.675 7.476 1.00 87.12 199 LEU A O 1
ATOM 1549 N N . ALA A 1 200 ? -17.025 -2.845 5.812 1.00 86.62 200 ALA A N 1
ATOM 1550 C CA . ALA A 1 200 ? -18.044 -1.931 5.309 1.00 86.62 200 ALA A CA 1
ATOM 1551 C C . ALA A 1 200 ? -19.268 -2.691 4.778 1.00 86.62 200 ALA A C 1
ATOM 1553 O O . ALA A 1 200 ? -20.395 -2.337 5.118 1.00 86.62 200 ALA A O 1
ATOM 1554 N N . GLU A 1 201 ? -19.044 -3.769 4.023 1.00 84.19 201 GLU A N 1
ATOM 1555 C CA . GLU A 1 201 ? -20.113 -4.630 3.511 1.00 84.19 201 GLU A CA 1
ATOM 1556 C C . GLU A 1 201 ? -20.895 -5.293 4.653 1.00 84.19 201 GLU A C 1
ATOM 1558 O O . GLU A 1 201 ? -22.122 -5.209 4.729 1.00 84.19 201 GLU A O 1
ATOM 1563 N N . GLN A 1 202 ? -20.185 -5.885 5.618 1.00 81.69 202 GLN A N 1
ATOM 1564 C CA . GLN A 1 202 ? -20.823 -6.514 6.772 1.00 81.69 202 GLN A CA 1
ATOM 1565 C C . GLN A 1 202 ? -21.526 -5.498 7.680 1.00 81.69 202 GLN A C 1
ATOM 1567 O O . GLN A 1 202 ? -22.585 -5.800 8.220 1.00 81.69 202 GLN A O 1
ATOM 1572 N N . GLY A 1 203 ? -21.009 -4.273 7.798 1.00 75.25 203 GLY A N 1
ATOM 1573 C CA . GLY A 1 203 ? -21.665 -3.167 8.502 1.00 75.25 203 GLY A CA 1
ATOM 1574 C C . GLY A 1 203 ? -22.985 -2.712 7.867 1.00 75.25 203 GLY A C 1
ATOM 1575 O O . GLY A 1 203 ? -23.767 -2.009 8.521 1.00 75.25 203 GLY A O 1
ATOM 1576 N N . HIS A 1 204 ? -23.243 -3.093 6.612 1.00 71.50 204 HIS A N 1
ATOM 1577 C CA . HIS A 1 204 ? -24.518 -2.884 5.932 1.00 71.50 204 HIS A CA 1
ATOM 1578 C C . HIS A 1 204 ? -25.468 -4.077 6.107 1.00 71.50 204 HIS A C 1
ATOM 1580 O O . HIS A 1 204 ? -26.637 -3.876 6.423 1.00 71.50 204 HIS A O 1
ATOM 1586 N N . GLN A 1 205 ? -24.964 -5.302 5.932 1.00 71.31 205 GLN A N 1
ATOM 1587 C CA . GLN A 1 205 ? -25.801 -6.500 5.799 1.00 71.31 205 GLN A CA 1
ATOM 1588 C C . GLN A 1 205 ? -26.016 -7.288 7.099 1.00 71.31 205 GLN A C 1
ATOM 1590 O O . GLN A 1 205 ? -26.990 -8.029 7.215 1.00 71.31 205 GLN A O 1
ATOM 1595 N N . ASN A 1 206 ? -25.112 -7.173 8.073 1.00 76.31 206 ASN A N 1
ATOM 1596 C CA . ASN A 1 206 ? -25.132 -8.000 9.276 1.00 76.31 206 ASN A CA 1
ATOM 1597 C C . ASN A 1 206 ? -25.673 -7.199 10.478 1.00 76.31 206 ASN A C 1
ATOM 1599 O O . ASN A 1 206 ? -25.031 -6.223 10.888 1.00 76.31 206 ASN A O 1
ATOM 1603 N N . PRO A 1 207 ? -26.784 -7.638 11.108 1.00 73.69 207 PRO A N 1
ATOM 1604 C CA . PRO A 1 207 ? -27.347 -7.003 12.304 1.00 73.69 207 PRO A CA 1
ATOM 1605 C C . PRO A 1 207 ? -26.338 -6.814 13.446 1.00 73.69 207 PRO A C 1
ATOM 1607 O O . PRO A 1 207 ? -26.445 -5.884 14.243 1.00 73.69 207 PRO A O 1
ATOM 1610 N N . HIS A 1 208 ? -25.319 -7.678 13.519 1.00 74.31 208 HIS A N 1
ATOM 1611 C CA . HIS A 1 208 ? -24.271 -7.599 14.533 1.00 74.31 208 HIS A CA 1
ATOM 1612 C C . HIS A 1 208 ? -23.377 -6.355 14.386 1.00 74.31 208 HIS A C 1
ATOM 1614 O O . HIS A 1 208 ? -22.887 -5.834 15.390 1.00 74.31 208 HIS A O 1
ATOM 1620 N N . PHE A 1 209 ? -23.187 -5.870 13.155 1.00 77.06 209 PHE A N 1
ATOM 1621 C CA . PHE A 1 209 ? -22.333 -4.723 12.835 1.00 77.06 209 PHE A CA 1
ATOM 1622 C C . PHE A 1 209 ? -23.124 -3.456 12.486 1.00 77.06 209 PHE A C 1
ATOM 1624 O O . PHE A 1 209 ? -22.589 -2.353 12.596 1.00 77.06 209 PHE A O 1
ATOM 1631 N N . SER A 1 210 ? -24.397 -3.581 12.100 1.00 73.50 210 SER A N 1
ATOM 1632 C CA . SER A 1 210 ? -25.247 -2.433 11.759 1.00 73.50 210 SER A CA 1
ATOM 1633 C C . SER A 1 210 ? -25.552 -1.533 12.958 1.00 73.50 210 SER A C 1
ATOM 1635 O O . SER A 1 210 ? -25.742 -0.334 12.782 1.00 73.50 210 SER A O 1
ATOM 1637 N N . GLU A 1 211 ? -25.574 -2.096 14.170 1.00 81.50 211 GLU A N 1
ATOM 1638 C CA . GLU A 1 211 ? -25.808 -1.366 15.427 1.00 81.50 211 GLU A CA 1
ATOM 1639 C C . GLU A 1 211 ? -24.554 -0.656 15.968 1.00 81.50 211 GLU A C 1
ATOM 1641 O O . GLU A 1 211 ? -24.621 0.012 17.000 1.00 81.50 211 GLU A O 1
ATOM 1646 N N . LEU A 1 212 ? -23.397 -0.814 15.317 1.00 84.38 212 LEU A N 1
ATOM 1647 C CA . LEU A 1 212 ? -22.157 -0.190 15.768 1.00 84.38 212 LEU A CA 1
ATOM 1648 C C . LEU A 1 212 ? -22.096 1.261 15.294 1.00 84.38 212 LEU A C 1
ATOM 1650 O O . LEU A 1 212 ? -21.974 1.537 14.100 1.00 84.38 212 LEU A O 1
ATOM 1654 N N . THR A 1 213 ? -22.118 2.191 16.245 1.00 84.44 213 THR A N 1
ATOM 1655 C CA . THR A 1 213 ? -22.035 3.629 15.955 1.00 84.44 213 THR A CA 1
ATOM 1656 C C . THR A 1 213 ? -20.644 4.007 15.439 1.00 84.44 213 THR A C 1
ATOM 1658 O O . THR A 1 213 ? -20.494 4.774 14.484 1.00 84.44 213 THR A O 1
ATOM 1661 N N . VAL A 1 214 ? -19.606 3.444 16.065 1.00 90.25 214 VAL A N 1
ATOM 1662 C CA . VAL A 1 214 ? -18.200 3.718 15.748 1.00 90.25 214 VAL A CA 1
ATOM 1663 C C . VAL A 1 214 ? -17.338 2.471 15.881 1.00 90.25 214 VAL A C 1
ATOM 1665 O O . VAL A 1 214 ? -17.658 1.546 16.630 1.00 90.25 214 VAL A O 1
ATOM 1668 N N . TYR A 1 215 ? -16.195 2.507 15.210 1.00 89.31 215 TYR A N 1
ATOM 1669 C CA . TYR A 1 215 ? -15.104 1.558 15.337 1.00 89.31 215 TYR A CA 1
ATOM 1670 C C . TYR A 1 215 ? -13.912 2.246 16.001 1.00 89.31 215 TYR A C 1
ATOM 1672 O O . TYR A 1 215 ? -13.558 3.368 15.633 1.00 89.31 215 TYR A O 1
ATOM 1680 N N . ASN A 1 216 ? -13.274 1.585 16.965 1.00 88.38 216 ASN A N 1
ATOM 1681 C CA . ASN A 1 216 ? -12.020 2.044 17.543 1.00 88.38 216 ASN A CA 1
ATOM 1682 C C . ASN A 1 216 ? -10.893 1.030 17.343 1.00 88.38 216 ASN A C 1
ATOM 1684 O O . ASN A 1 216 ? -11.126 -0.160 17.182 1.00 88.38 216 ASN A O 1
ATOM 1688 N N . ALA A 1 217 ? -9.657 1.503 17.382 1.00 81.94 217 ALA A N 1
ATOM 1689 C CA . ALA A 1 217 ? -8.476 0.660 17.480 1.00 81.94 217 ALA A CA 1
ATOM 1690 C C . ALA A 1 217 ? -7.481 1.318 18.433 1.00 81.94 217 ALA A C 1
ATOM 1692 O O . ALA A 1 217 ? -7.413 2.544 18.514 1.00 81.94 217 ALA A O 1
ATOM 1693 N N . VAL A 1 218 ? -6.674 0.525 19.130 1.00 74.25 218 VAL A N 1
ATOM 1694 C CA . VAL A 1 218 ? -5.509 1.044 19.855 1.00 74.25 218 VAL A CA 1
ATOM 1695 C C . VAL A 1 218 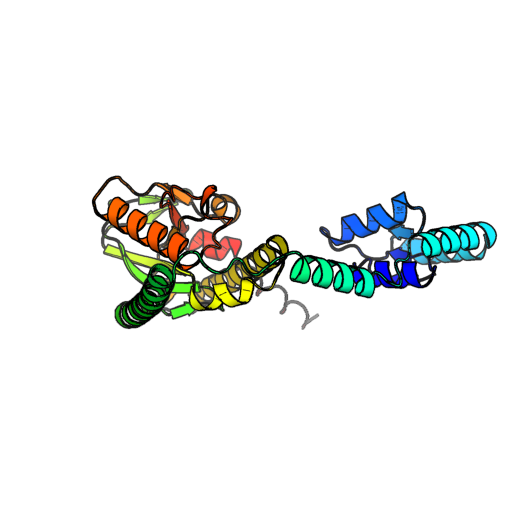? -4.270 0.503 19.166 1.00 74.25 218 VAL A C 1
ATOM 1697 O O . VAL A 1 218 ? -4.092 -0.709 19.078 1.00 74.25 218 VAL A O 1
ATOM 1700 N N . SER A 1 219 ? -3.426 1.396 18.656 1.00 70.69 219 SER A N 1
ATOM 1701 C CA . SER A 1 219 ? -2.198 1.013 17.962 1.00 70.69 219 SER A CA 1
ATOM 1702 C C . SER A 1 219 ? -1.043 1.945 18.307 1.00 70.69 219 SER A C 1
ATOM 1704 O O . SER A 1 219 ? -1.224 3.073 18.762 1.00 70.69 219 SER A O 1
ATOM 1706 N N . TRP A 1 220 ? 0.155 1.425 18.088 1.00 61.44 220 TRP A N 1
ATOM 1707 C CA . TRP A 1 220 ? 1.448 2.084 18.229 1.00 61.44 220 TRP A CA 1
ATOM 1708 C C . TRP A 1 220 ? 2.077 2.450 16.879 1.00 61.44 220 TRP A C 1
ATOM 1710 O O . TRP A 1 220 ? 3.076 3.164 16.840 1.00 61.44 220 TRP A O 1
ATOM 1720 N N . LEU A 1 221 ? 1.502 1.967 15.768 1.00 61.56 221 LEU A N 1
ATOM 1721 C CA . LEU A 1 221 ? 1.875 2.419 14.432 1.00 61.56 221 LEU A CA 1
ATOM 1722 C C . LEU A 1 221 ? 1.617 3.928 14.391 1.00 61.56 221 LEU A C 1
ATOM 1724 O O . LEU A 1 221 ? 0.527 4.357 14.769 1.00 61.56 221 LEU A O 1
ATOM 1728 N N . GLY A 1 222 ? 2.629 4.720 14.015 1.00 56.16 222 GLY A N 1
ATOM 1729 C CA . GLY A 1 222 ? 2.559 6.186 14.052 1.00 56.16 222 GLY A CA 1
ATOM 1730 C C . GLY A 1 222 ? 1.342 6.746 13.295 1.00 56.16 222 GLY A C 1
ATOM 1731 O O . GLY A 1 222 ? 0.730 6.009 12.522 1.00 56.16 222 GLY A O 1
ATOM 1732 N N . PRO A 1 223 ? 1.007 8.042 13.452 1.00 53.78 223 PRO A N 1
ATOM 1733 C CA . PRO A 1 223 ? -0.282 8.664 13.088 1.00 53.78 223 PRO A CA 1
ATOM 1734 C C . PRO A 1 223 ? -0.607 8.752 11.574 1.00 53.78 223 PRO A C 1
ATOM 1736 O O . PRO A 1 223 ? -1.303 9.651 11.110 1.00 53.78 223 PRO A O 1
ATOM 1739 N N . HIS A 1 224 ? -0.161 7.793 10.768 1.00 52.56 224 HIS A N 1
ATOM 1740 C CA . HIS A 1 224 ? -0.471 7.642 9.348 1.00 52.56 224 HIS A CA 1
ATOM 1741 C C . HIS A 1 224 ? -1.935 7.234 9.086 1.00 52.56 224 HIS A C 1
ATOM 1743 O O . HIS A 1 224 ? -2.400 7.339 7.950 1.00 52.56 224 HIS A O 1
ATOM 1749 N N . GLY A 1 225 ? -2.687 6.820 10.118 1.00 53.56 225 GLY A N 1
ATOM 1750 C CA . GLY A 1 225 ? -4.105 6.444 10.009 1.00 53.56 225 GLY A CA 1
ATOM 1751 C C . GLY A 1 225 ? -5.037 7.584 9.576 1.00 53.56 225 GLY A C 1
ATOM 1752 O O . GLY A 1 225 ? -6.105 7.316 9.021 1.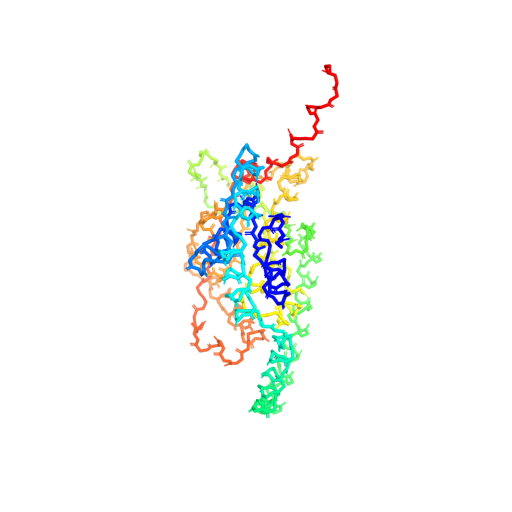00 53.56 225 GLY A O 1
ATOM 1753 N N . ALA A 1 226 ? -4.616 8.847 9.718 1.00 56.31 226 ALA A N 1
ATOM 1754 C CA . ALA A 1 226 ? -5.382 10.007 9.255 1.00 56.31 226 ALA A CA 1
ATOM 1755 C C . ALA A 1 226 ? -5.669 9.960 7.741 1.00 56.31 226 ALA A C 1
ATOM 1757 O O .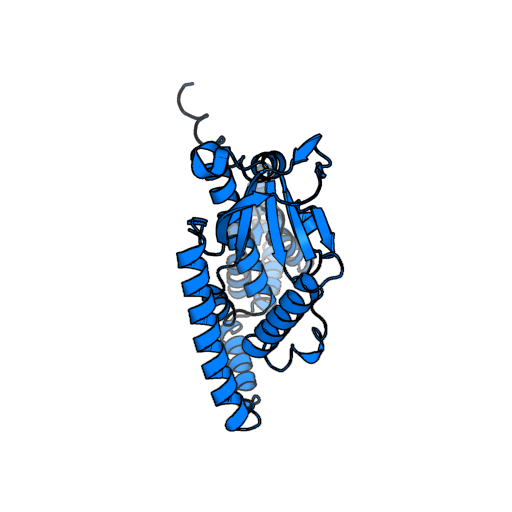 ALA A 1 226 ? -6.765 10.314 7.303 1.00 56.31 226 ALA A O 1
ATOM 1758 N N . LYS A 1 227 ? -4.733 9.430 6.934 1.00 52.16 227 LYS A N 1
ATOM 1759 C CA . LYS A 1 227 ? -4.921 9.265 5.478 1.00 52.16 227 LYS A CA 1
ATOM 1760 C C . LYS A 1 227 ? -6.032 8.270 5.132 1.00 52.16 227 LYS A C 1
ATOM 1762 O O . LYS A 1 227 ? -6.627 8.363 4.065 1.00 52.16 227 LYS A O 1
ATOM 1767 N N . VAL A 1 228 ? -6.329 7.343 6.041 1.00 54.72 228 VAL A N 1
ATOM 1768 C CA . VAL A 1 228 ? -7.331 6.281 5.871 1.00 54.72 228 VAL A CA 1
ATOM 1769 C C . VAL A 1 228 ? -8.682 6.686 6.481 1.00 54.72 228 VAL A C 1
ATOM 1771 O O . VAL A 1 228 ? -9.711 6.116 6.133 1.00 54.72 228 VAL A O 1
ATOM 1774 N N . GLY A 1 229 ? -8.719 7.762 7.278 1.00 58.84 229 GLY A N 1
ATOM 1775 C CA . GLY A 1 229 ? -9.950 8.361 7.816 1.00 58.84 229 GLY A CA 1
ATOM 1776 C C . GLY A 1 229 ? -10.116 8.265 9.309 1.00 58.84 229 GLY A C 1
ATOM 1777 O O . GLY A 1 229 ? -11.131 8.711 9.829 1.00 58.84 229 GLY A O 1
ATOM 1778 N N . PHE A 1 230 ? -9.116 7.719 9.989 1.00 72.25 230 PHE A N 1
ATOM 1779 C CA . PHE A 1 230 ? -9.160 7.624 11.426 1.00 72.25 230 PHE A CA 1
ATOM 1780 C C . PHE A 1 230 ? -8.900 8.982 12.066 1.00 72.25 230 PHE A C 1
ATOM 1782 O O . PHE A 1 230 ? -7.924 9.663 11.743 1.00 72.25 230 PHE A O 1
ATOM 1789 N N . GLN A 1 231 ? -9.740 9.334 13.031 1.00 78.00 231 GLN A N 1
ATOM 1790 C CA . GLN A 1 231 ? -9.432 10.385 13.986 1.00 78.00 231 GLN A CA 1
ATOM 1791 C C . GLN A 1 231 ? -8.546 9.797 15.080 1.00 78.00 231 GLN A C 1
ATOM 1793 O O . GLN A 1 231 ? -8.912 8.816 15.727 1.00 78.00 231 GLN A O 1
ATOM 1798 N N . THR A 1 232 ? -7.364 10.374 15.273 1.00 77.81 232 THR A N 1
ATOM 1799 C CA . THR A 1 232 ? -6.396 9.898 16.263 1.00 77.81 232 THR A CA 1
ATOM 1800 C C . THR A 1 232 ? -6.469 10.721 17.535 1.00 77.81 232 THR A C 1
ATOM 1802 O O . THR A 1 232 ? -6.450 11.949 17.479 1.00 77.81 232 THR A O 1
ATOM 1805 N N . GLN A 1 233 ? -6.483 10.053 18.681 1.00 77.06 233 GLN A N 1
ATOM 1806 C CA . GLN A 1 233 ? -6.384 10.678 19.994 1.00 77.06 233 GLN A CA 1
ATOM 1807 C C . GLN A 1 233 ? -5.328 9.952 20.832 1.00 77.06 233 GLN A C 1
ATOM 1809 O O . GLN A 1 233 ? -5.293 8.719 20.835 1.00 77.06 233 GLN A O 1
ATOM 1814 N N . PRO A 1 234 ? -4.466 10.674 21.565 1.00 78.81 234 PRO A N 1
ATOM 1815 C CA . PRO A 1 234 ? -3.553 10.032 22.500 1.00 78.81 234 PRO A CA 1
ATOM 1816 C C . PRO A 1 234 ? -4.348 9.334 23.610 1.00 78.81 234 PRO A C 1
ATOM 1818 O O . PRO A 1 234 ? -5.378 9.837 24.063 1.00 78.81 234 PRO A O 1
ATOM 1821 N N . VAL A 1 235 ? -3.866 8.183 24.088 1.00 75.69 235 VAL A N 1
ATOM 1822 C CA . VAL A 1 235 ? -4.485 7.537 25.254 1.00 75.69 235 VAL A CA 1
ATOM 1823 C C . VAL A 1 235 ? -4.327 8.457 26.482 1.00 75.69 235 VAL A C 1
ATOM 1825 O O . VAL A 1 235 ? -3.197 8.883 26.771 1.00 75.69 235 VAL A O 1
ATOM 1828 N N . PRO A 1 236 ? -5.413 8.749 27.230 1.00 76.25 236 PRO A N 1
ATOM 1829 C CA . PRO A 1 236 ? -5.350 9.570 28.437 1.00 76.25 236 PRO A CA 1
ATOM 1830 C C . PRO A 1 236 ? -4.368 9.002 29.473 1.00 76.25 236 PRO A C 1
ATOM 1832 O O . PRO A 1 236 ? -4.224 7.779 29.573 1.00 76.25 236 PRO A O 1
ATOM 1835 N N . PRO A 1 237 ? -3.688 9.846 30.267 1.00 72.25 237 PRO A N 1
ATOM 1836 C CA . PRO A 1 237 ? -2.788 9.372 31.315 1.00 72.25 237 PRO A CA 1
ATOM 1837 C C . PRO A 1 237 ? -3.552 8.539 32.357 1.00 72.25 237 PRO A C 1
ATOM 1839 O O . PRO A 1 237 ? -4.642 8.907 32.786 1.00 72.25 237 PRO A O 1
ATOM 1842 N N . GLY A 1 238 ? -2.990 7.394 32.753 1.00 78.25 238 GLY A N 1
ATOM 1843 C CA . GLY A 1 238 ? -3.605 6.502 33.736 1.00 78.25 238 GLY A CA 1
ATOM 1844 C C . GLY A 1 238 ? -3.037 5.077 33.715 1.00 78.25 238 GLY A C 1
ATOM 1845 O O . GLY A 1 238 ? -2.187 4.760 32.876 1.00 78.25 238 GLY A O 1
ATOM 1846 N N . PRO A 1 239 ? -3.530 4.184 34.593 1.00 71.56 239 PRO A N 1
ATOM 1847 C CA . PRO A 1 239 ? -3.028 2.811 34.710 1.00 71.56 239 PRO A CA 1
ATOM 1848 C C . PRO A 1 239 ? -3.217 2.008 33.417 1.00 71.56 239 PRO A C 1
ATOM 1850 O O . PRO A 1 239 ? -2.358 1.213 33.048 1.00 71.56 239 PRO A O 1
ATOM 1853 N N . ARG A 1 240 ? -4.299 2.276 32.669 1.00 69.44 240 ARG A N 1
ATOM 1854 C CA . ARG A 1 240 ? -4.538 1.680 31.345 1.00 69.44 240 ARG A CA 1
ATOM 1855 C C . ARG A 1 240 ? -3.465 2.063 30.329 1.00 69.44 240 ARG A C 1
ATOM 1857 O O . ARG A 1 240 ? -2.989 1.193 29.615 1.00 69.44 240 ARG A O 1
ATOM 1864 N N . LYS A 1 241 ? -3.051 3.335 30.293 1.00 74.38 241 LYS A N 1
ATOM 1865 C CA . LYS A 1 241 ? -1.971 3.796 29.408 1.00 74.38 241 LYS A CA 1
ATOM 1866 C C . LYS A 1 241 ? -0.668 3.079 29.733 1.00 74.38 241 LYS A C 1
ATOM 1868 O O . LYS A 1 241 ? -0.025 2.563 28.830 1.00 74.38 241 LYS A O 1
ATOM 1873 N N . TYR A 1 242 ? -0.324 3.003 31.019 1.00 72.94 242 TYR A N 1
ATOM 1874 C CA . TYR A 1 242 ? 0.885 2.320 31.475 1.00 72.94 242 TYR A CA 1
ATOM 1875 C C . TYR A 1 242 ? 0.887 0.834 31.092 1.00 72.94 242 TYR A C 1
ATOM 1877 O O . TYR A 1 242 ? 1.859 0.357 30.510 1.00 72.94 242 TYR A O 1
ATOM 1885 N N . LEU A 1 243 ? -0.217 0.122 31.347 1.00 72.12 243 LEU A N 1
ATOM 1886 C CA . LEU A 1 243 ? -0.343 -1.298 31.015 1.00 72.12 243 LEU A CA 1
ATOM 1887 C C . LEU A 1 243 ? -0.265 -1.544 29.502 1.00 72.12 243 LEU A C 1
ATOM 1889 O O . LEU A 1 243 ? 0.453 -2.442 29.070 1.00 72.12 243 LEU A O 1
ATOM 1893 N N . SER A 1 244 ? -0.944 -0.723 28.694 1.00 65.12 244 SER A N 1
ATOM 1894 C CA . SER A 1 244 ? -0.876 -0.815 27.232 1.00 65.12 244 SER A CA 1
ATOM 1895 C C . SER A 1 244 ? 0.525 -0.507 26.706 1.00 65.12 244 SER A C 1
ATOM 1897 O O . SER A 1 244 ? 1.016 -1.224 25.843 1.00 65.12 244 SER A O 1
ATOM 1899 N N . SER A 1 245 ? 1.204 0.511 27.241 1.00 69.75 245 SER A N 1
ATOM 1900 C CA . SER A 1 245 ? 2.595 0.814 26.886 1.00 69.75 245 SER A CA 1
ATOM 1901 C C . SER A 1 245 ? 3.540 -0.330 27.253 1.00 69.75 245 SER A C 1
ATOM 1903 O O . SER A 1 245 ? 4.416 -0.665 26.460 1.00 69.75 245 SER A O 1
ATOM 1905 N N . LEU A 1 246 ? 3.356 -0.960 28.418 1.00 70.75 246 LEU A N 1
ATOM 1906 C CA . LEU A 1 246 ? 4.131 -2.134 28.822 1.00 70.75 246 LEU A CA 1
ATOM 1907 C C . LEU A 1 246 ? 3.876 -3.322 27.884 1.00 70.75 246 LEU A C 1
ATOM 1909 O O . LEU A 1 246 ? 4.832 -3.943 27.425 1.00 70.75 246 LEU A O 1
ATOM 1913 N N . TYR A 1 247 ? 2.612 -3.595 27.550 1.00 67.00 247 TYR A N 1
ATOM 1914 C CA . TYR A 1 247 ? 2.233 -4.638 26.596 1.00 67.00 247 TYR A CA 1
ATOM 1915 C C . TYR A 1 247 ? 2.836 -4.391 25.210 1.00 67.00 247 TYR A C 1
ATOM 1917 O O . TYR A 1 247 ? 3.470 -5.288 24.662 1.00 67.00 247 TYR A O 1
ATOM 1925 N N . PHE A 1 248 ? 2.718 -3.175 24.664 1.00 67.12 248 PHE A N 1
ATOM 1926 C CA . PHE A 1 248 ? 3.303 -2.852 23.364 1.00 67.12 248 PHE A CA 1
ATOM 1927 C C . PHE A 1 248 ? 4.820 -2.975 23.387 1.00 67.12 248 PHE A C 1
ATOM 1929 O O . PHE A 1 248 ? 5.357 -3.603 22.487 1.00 67.12 248 PHE A O 1
ATOM 1936 N N . ARG A 1 249 ? 5.507 -2.477 24.428 1.00 69.50 249 ARG A N 1
ATOM 1937 C CA . ARG A 1 249 ? 6.961 -2.668 24.606 1.00 69.50 249 ARG A CA 1
ATOM 1938 C C . ARG A 1 249 ? 7.346 -4.143 24.599 1.00 69.50 249 ARG A C 1
ATOM 1940 O O . ARG A 1 249 ? 8.327 -4.507 23.959 1.00 69.50 249 ARG A O 1
ATOM 1947 N N . LEU A 1 250 ? 6.564 -4.982 25.274 1.00 66.19 250 LEU A N 1
ATOM 1948 C CA . LEU A 1 250 ? 6.781 -6.421 25.292 1.00 66.19 250 LEU A CA 1
ATOM 1949 C C . LEU A 1 250 ? 6.529 -7.041 23.911 1.00 66.19 250 LEU A C 1
ATOM 1951 O O . LEU A 1 250 ? 7.309 -7.888 23.486 1.00 66.19 250 LEU A O 1
ATOM 1955 N N . LEU A 1 251 ? 5.517 -6.585 23.172 1.00 62.84 251 LEU A N 1
ATOM 1956 C CA . LEU A 1 251 ? 5.236 -7.024 21.802 1.00 62.84 251 LEU A CA 1
ATOM 1957 C C . LEU A 1 251 ? 6.371 -6.619 20.843 1.00 62.84 251 LEU A C 1
ATOM 1959 O O . LEU A 1 251 ? 6.857 -7.473 20.107 1.00 62.84 251 LEU A O 1
ATOM 1963 N N . VAL A 1 252 ? 6.875 -5.377 20.918 1.00 62.22 252 VAL A N 1
ATOM 1964 C CA . VAL A 1 252 ? 8.068 -4.927 20.169 1.00 62.22 252 VAL A CA 1
ATOM 1965 C C . VAL A 1 252 ? 9.256 -5.817 20.494 1.00 62.22 252 VAL A C 1
ATOM 1967 O O . VAL A 1 252 ? 9.918 -6.323 19.601 1.00 62.22 252 VAL A O 1
ATOM 1970 N N . TRP A 1 253 ? 9.523 -6.031 21.780 1.00 62.59 253 TRP A N 1
ATOM 1971 C CA . TRP A 1 253 ? 10.645 -6.847 22.224 1.00 62.59 253 TRP A CA 1
ATOM 1972 C C . TRP A 1 253 ? 10.520 -8.302 21.751 1.00 62.59 253 TRP A C 1
ATOM 1974 O O . TRP A 1 253 ? 11.514 -8.937 21.407 1.00 62.59 253 TRP A O 1
ATOM 1984 N N . THR A 1 254 ? 9.293 -8.820 21.682 1.00 56.94 254 THR A N 1
ATOM 1985 C CA . THR A 1 254 ? 9.025 -10.204 21.287 1.00 56.94 254 THR A CA 1
ATOM 1986 C C . THR A 1 254 ? 9.107 -10.397 19.771 1.00 56.94 254 THR A C 1
ATOM 1988 O O . THR A 1 254 ? 9.654 -11.411 19.333 1.00 56.94 254 THR A O 1
ATOM 1991 N N . PHE A 1 255 ? 8.622 -9.442 18.968 1.00 55.44 255 PHE A N 1
ATOM 1992 C CA . PHE A 1 255 ? 8.418 -9.614 17.521 1.00 55.44 255 PHE A CA 1
ATOM 1993 C C . PHE A 1 255 ? 9.248 -8.686 16.622 1.00 55.44 255 PHE A C 1
ATOM 1995 O O . PHE A 1 255 ? 9.376 -8.980 15.444 1.00 55.44 255 PHE A O 1
ATOM 2002 N N . ALA A 1 256 ? 9.844 -7.597 17.118 1.00 53.41 256 ALA A N 1
ATOM 2003 C CA . ALA A 1 256 ? 10.688 -6.743 16.280 1.00 53.41 256 ALA A CA 1
ATOM 2004 C C . ALA A 1 256 ? 12.112 -7.325 16.145 1.00 53.41 256 ALA A C 1
ATOM 2006 O O . ALA A 1 256 ? 12.688 -7.793 17.137 1.00 53.41 256 ALA A O 1
ATOM 2007 N N . PRO A 1 257 ? 12.728 -7.274 14.949 1.00 48.75 257 PRO A N 1
ATOM 2008 C CA . PRO A 1 257 ? 14.125 -7.652 14.776 1.00 48.75 257 PRO A CA 1
ATOM 2009 C C . PRO A 1 257 ? 15.045 -6.697 15.555 1.00 48.75 257 PRO A C 1
ATOM 2011 O O . PRO A 1 257 ? 14.820 -5.484 15.598 1.00 48.75 257 PRO A O 1
ATOM 2014 N N . ALA A 1 258 ? 16.112 -7.238 16.153 1.00 45.69 258 ALA A N 1
ATOM 2015 C CA . ALA A 1 258 ? 17.007 -6.539 17.088 1.00 45.69 258 ALA A CA 1
ATOM 2016 C C . ALA A 1 258 ? 17.706 -5.279 16.520 1.00 45.69 258 ALA A C 1
ATOM 2018 O O . ALA A 1 258 ? 18.262 -4.486 17.278 1.00 45.69 258 ALA A O 1
ATOM 2019 N N . GLN A 1 259 ? 17.674 -5.065 15.200 1.00 43.31 259 GLN A N 1
ATOM 2020 C CA . GLN A 1 259 ? 18.189 -3.851 14.554 1.00 43.31 259 GLN A CA 1
ATOM 2021 C C . GLN A 1 259 ? 17.166 -2.693 14.521 1.00 43.31 259 GLN A C 1
ATOM 2023 O O . GLN A 1 259 ? 17.566 -1.530 14.540 1.00 43.31 259 GLN A O 1
ATOM 2028 N N . GLN A 1 260 ? 15.854 -2.973 14.535 1.00 46.75 260 GLN A N 1
ATOM 2029 C CA . GLN A 1 260 ? 14.781 -1.957 14.528 1.00 46.75 260 GLN A CA 1
ATOM 2030 C C . GLN A 1 260 ? 14.332 -1.527 15.936 1.00 46.75 260 GLN A C 1
ATOM 2032 O O . GLN A 1 260 ? 13.685 -0.489 16.103 1.00 46.75 260 GLN A O 1
ATOM 2037 N N . THR A 1 261 ? 14.711 -2.276 16.972 1.00 44.59 261 THR A N 1
ATOM 2038 C CA . THR A 1 261 ? 14.400 -1.975 18.380 1.00 44.59 261 THR A CA 1
ATOM 2039 C C . THR A 1 261 ? 15.036 -0.677 18.886 1.00 44.59 261 THR A C 1
ATOM 2041 O O . THR A 1 261 ? 14.502 -0.077 19.816 1.00 44.59 261 THR A O 1
ATOM 2044 N N . ARG A 1 262 ? 16.120 -0.174 18.268 1.00 39.50 262 ARG A N 1
ATOM 2045 C CA . ARG A 1 262 ? 16.742 1.106 18.672 1.00 39.50 262 ARG A CA 1
ATOM 2046 C C . ARG A 1 262 ? 15.956 2.348 18.230 1.00 39.50 262 ARG A C 1
ATOM 2048 O O . ARG A 1 262 ? 16.004 3.353 18.930 1.00 39.50 262 ARG A O 1
ATOM 2055 N N . ALA A 1 263 ? 15.205 2.286 17.127 1.00 42.22 263 ALA A N 1
ATOM 2056 C CA . ALA A 1 263 ? 14.441 3.431 16.612 1.00 42.22 263 ALA A CA 1
ATOM 2057 C C . ALA A 1 263 ? 13.021 3.555 17.208 1.00 42.22 263 ALA A C 1
ATOM 2059 O O . ALA A 1 263 ? 12.382 4.592 17.056 1.00 42.22 263 ALA A O 1
ATOM 2060 N N . SER A 1 264 ? 12.521 2.525 17.903 1.00 49.66 264 SER A N 1
ATOM 2061 C CA . SER A 1 264 ? 11.133 2.438 18.403 1.00 49.66 264 SER A CA 1
ATOM 2062 C C . SER A 1 264 ? 11.005 2.493 19.933 1.00 49.66 264 SER A C 1
ATOM 2064 O O . SER A 1 264 ? 9.995 2.065 20.489 1.00 49.66 264 SER A O 1
ATOM 2066 N N . ALA A 1 265 ? 12.009 3.039 20.628 1.00 44.66 265 ALA A N 1
ATOM 2067 C CA . ALA A 1 265 ? 12.200 2.896 22.077 1.00 44.66 265 ALA A CA 1
ATOM 2068 C C . ALA A 1 265 ? 11.049 3.398 22.980 1.00 44.66 265 ALA A C 1
ATOM 2070 O O . ALA A 1 265 ? 11.062 3.131 24.183 1.00 44.66 265 ALA A O 1
ATOM 2071 N N . ASN A 1 266 ? 10.032 4.084 22.447 1.00 56.94 266 ASN A N 1
ATOM 2072 C CA . ASN A 1 266 ? 8.859 4.455 23.231 1.00 56.94 266 ASN A CA 1
ATOM 2073 C C . ASN A 1 266 ? 7.562 4.442 22.396 1.00 56.94 266 ASN A C 1
ATOM 2075 O O . ASN A 1 266 ? 7.158 5.482 21.879 1.00 56.94 266 ASN A O 1
ATOM 2079 N N . PRO A 1 267 ? 6.896 3.280 22.255 1.00 61.66 267 PRO A N 1
ATOM 2080 C CA . PRO A 1 267 ? 5.588 3.197 21.615 1.00 61.66 267 PRO A CA 1
ATOM 2081 C C . PRO A 1 267 ? 4.578 4.039 22.401 1.00 61.66 267 PRO A C 1
ATOM 2083 O O . PRO A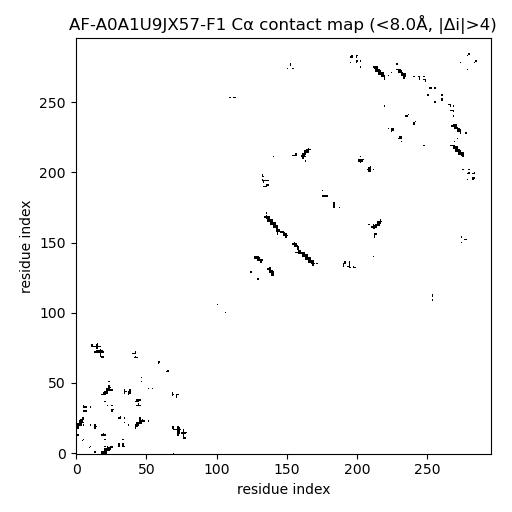 1 267 ? 4.209 3.678 23.524 1.00 61.66 267 PRO A O 1
ATOM 2086 N N . GLU A 1 268 ? 4.118 5.153 21.835 1.00 66.12 268 GLU A N 1
ATOM 2087 C CA . GLU A 1 268 ? 3.005 5.896 22.418 1.00 66.12 268 GLU A CA 1
ATOM 2088 C C . GLU A 1 268 ? 1.682 5.314 21.908 1.00 66.12 268 GLU A C 1
ATOM 2090 O O . GLU A 1 268 ? 1.382 5.399 20.712 1.00 66.12 268 GLU A O 1
ATOM 2095 N N . PRO A 1 269 ? 0.874 4.690 22.784 1.00 73.19 269 PRO A N 1
ATOM 2096 C CA . PRO A 1 269 ? -0.383 4.107 22.361 1.00 73.19 269 PRO A CA 1
ATOM 2097 C C . PRO A 1 269 ? -1.334 5.224 21.926 1.00 73.19 269 PRO A C 1
ATOM 2099 O O . PRO A 1 269 ? -1.602 6.171 22.673 1.00 73.19 269 PRO A O 1
ATOM 2102 N N . THR A 1 270 ? -1.855 5.085 20.714 1.00 76.75 270 THR A N 1
ATOM 2103 C CA . THR A 1 270 ? -2.782 6.026 20.092 1.00 76.75 270 THR A CA 1
ATOM 2104 C C . THR A 1 270 ? -4.111 5.325 19.848 1.00 76.75 270 THR A C 1
ATOM 2106 O O . THR A 1 270 ? -4.154 4.186 19.376 1.00 76.75 270 THR A O 1
ATOM 2109 N N . ILE A 1 271 ? -5.202 6.002 20.197 1.00 81.69 271 ILE A N 1
ATOM 2110 C CA . ILE A 1 271 ? -6.565 5.567 19.909 1.00 81.69 271 ILE A CA 1
ATOM 2111 C C . ILE A 1 271 ? -6.939 6.096 18.531 1.00 81.69 271 ILE A C 1
ATOM 2113 O O . ILE A 1 271 ? -6.817 7.287 18.255 1.00 81.69 271 ILE A O 1
ATOM 2117 N N . TYR A 1 272 ? -7.415 5.204 17.684 1.00 84.62 272 TYR A N 1
ATOM 2118 C CA . TYR A 1 272 ? -7.944 5.489 16.366 1.00 84.62 272 TYR A CA 1
ATOM 2119 C C . TYR A 1 272 ? -9.456 5.326 16.421 1.00 84.62 272 TYR A C 1
ATOM 2121 O O . TYR A 1 272 ? -9.936 4.312 16.919 1.00 84.62 272 TYR A O 1
ATOM 2129 N N . TRP A 1 273 ? -10.194 6.297 15.898 1.00 87.69 273 TRP A N 1
ATOM 2130 C CA . TRP A 1 273 ? -11.647 6.259 15.785 1.00 87.69 273 TRP A CA 1
ATOM 2131 C C . TRP A 1 273 ? -12.066 6.368 14.326 1.00 87.69 273 TRP A C 1
ATOM 2133 O O . TRP A 1 273 ? -11.520 7.187 13.591 1.00 87.69 273 TRP A O 1
ATOM 2143 N N . LEU A 1 274 ? -13.047 5.574 13.922 1.00 89.31 274 LEU A N 1
ATOM 2144 C CA . LEU A 1 274 ? -13.661 5.613 12.601 1.00 89.31 274 LEU A CA 1
ATOM 2145 C C . LEU A 1 274 ? -15.170 5.476 12.773 1.00 89.31 274 LEU A C 1
ATOM 2147 O O . LEU A 1 274 ? -15.641 4.501 13.358 1.00 89.31 274 LEU A O 1
ATOM 2151 N N . THR A 1 275 ? -15.940 6.445 12.291 1.00 90.38 275 THR A N 1
ATOM 2152 C CA . THR A 1 275 ? -17.403 6.345 12.359 1.00 90.38 275 THR A CA 1
ATOM 2153 C C . THR A 1 275 ? -17.913 5.341 11.328 1.00 90.38 275 THR A C 1
ATOM 2155 O O . THR A 1 275 ? -17.259 5.077 10.312 1.00 90.38 275 THR A O 1
ATOM 2158 N N . ARG A 1 276 ? -19.099 4.769 11.569 1.00 88.31 276 ARG A N 1
ATOM 2159 C CA . ARG A 1 276 ? -19.740 3.887 10.584 1.00 88.31 276 ARG A CA 1
ATOM 2160 C C . ARG A 1 276 ? -19.978 4.606 9.254 1.00 88.31 276 ARG A C 1
ATOM 2162 O O . ARG A 1 276 ? -19.739 4.018 8.204 1.00 88.31 276 ARG A O 1
ATOM 2169 N N . GLU A 1 277 ? -20.386 5.872 9.295 1.00 86.62 277 GLU A N 1
ATOM 2170 C CA . GLU A 1 277 ? -20.615 6.668 8.087 1.00 86.62 277 GLU A CA 1
ATOM 2171 C C . GLU A 1 277 ? -19.326 6.841 7.275 1.00 86.62 277 GLU A C 1
ATOM 2173 O O . GLU A 1 277 ? -19.299 6.566 6.078 1.00 86.62 277 GLU A O 1
ATOM 2178 N N . GLN A 1 278 ? -18.210 7.179 7.929 1.00 87.31 278 GLN A N 1
ATOM 2179 C CA . GLN A 1 278 ? -16.910 7.294 7.264 1.00 87.31 278 GLN A CA 1
ATOM 2180 C C . GLN A 1 278 ? -16.421 5.962 6.693 1.00 87.31 278 GLN A C 1
ATOM 2182 O O . GLN A 1 278 ? -15.845 5.944 5.602 1.00 87.31 278 GLN A O 1
ATOM 2187 N N . LEU A 1 279 ? -16.645 4.853 7.407 1.00 87.62 279 LEU A N 1
ATOM 2188 C CA . LEU A 1 279 ? -16.334 3.513 6.914 1.00 87.62 279 LEU A CA 1
ATOM 2189 C C . LEU A 1 279 ? -17.104 3.232 5.612 1.00 87.62 279 LEU A C 1
ATOM 2191 O O . LEU A 1 279 ? -16.499 2.869 4.604 1.00 87.62 279 LEU A O 1
ATOM 2195 N N . LEU A 1 280 ? -18.420 3.445 5.607 1.00 85.50 280 LEU A N 1
ATOM 2196 C CA . LEU A 1 280 ? -19.269 3.180 4.444 1.00 85.50 280 LEU A CA 1
ATOM 2197 C C . LEU A 1 280 ? -18.955 4.117 3.276 1.00 85.50 280 LEU A C 1
ATOM 2199 O O . LEU A 1 280 ? -18.804 3.664 2.141 1.00 85.50 280 LEU A O 1
ATOM 2203 N N . GLN A 1 281 ? -18.777 5.408 3.547 1.00 84.81 281 GLN A N 1
ATOM 2204 C CA . GLN A 1 281 ? -18.457 6.403 2.529 1.00 84.81 281 GLN A CA 1
ATOM 2205 C C . GLN A 1 281 ? -17.140 6.081 1.809 1.00 84.81 281 GLN A C 1
ATOM 2207 O O . GLN A 1 281 ? -17.042 6.250 0.592 1.00 84.81 281 GLN A O 1
ATOM 2212 N N . ARG A 1 282 ? -16.123 5.624 2.551 1.00 82.12 282 ARG A N 1
ATOM 2213 C CA . ARG A 1 282 ? -14.771 5.393 2.017 1.00 82.12 282 ARG A CA 1
ATOM 2214 C C . ARG A 1 282 ? -14.572 3.996 1.446 1.00 82.12 282 ARG A C 1
ATOM 2216 O O . ARG A 1 282 ? -13.807 3.843 0.496 1.00 82.12 282 ARG A O 1
ATOM 2223 N N . PHE A 1 283 ? -15.233 2.989 2.012 1.00 84.00 283 PHE A N 1
ATOM 2224 C CA . PHE A 1 283 ? -14.969 1.585 1.691 1.00 84.00 283 PHE A CA 1
ATOM 2225 C C . PHE A 1 283 ? -16.174 0.831 1.112 1.00 84.00 283 PHE A C 1
ATOM 2227 O O . PHE A 1 283 ? -15.972 -0.242 0.554 1.00 84.00 283 PHE A O 1
ATOM 2234 N N . GLY A 1 284 ? -17.389 1.386 1.159 1.00 75.12 284 GLY A N 1
ATOM 2235 C CA . GLY A 1 284 ? -18.605 0.734 0.649 1.00 75.12 284 GLY A CA 1
ATOM 2236 C C . GLY A 1 284 ? -18.810 0.818 -0.872 1.00 75.12 284 GLY A C 1
ATOM 2237 O O . GLY A 1 284 ? -19.561 0.033 -1.442 1.00 75.12 284 GLY A O 1
ATOM 2238 N N . LYS A 1 285 ? -18.135 1.731 -1.587 1.00 61.75 285 LYS A N 1
ATOM 2239 C CA . LYS A 1 285 ? -18.334 1.935 -3.040 1.00 61.75 285 LYS A CA 1
ATOM 2240 C C . LYS A 1 285 ? -17.359 1.137 -3.914 1.00 61.75 285 LYS A C 1
ATOM 2242 O O . LYS A 1 285 ? -16.556 1.712 -4.642 1.00 61.75 285 LYS A O 1
ATOM 2247 N N . ALA A 1 286 ? -17.465 -0.189 -3.873 1.00 47.09 286 ALA A N 1
ATOM 2248 C CA . ALA A 1 286 ? -16.919 -1.061 -4.922 1.00 47.09 286 ALA A CA 1
ATOM 2249 C C . ALA A 1 286 ? -17.958 -2.031 -5.526 1.00 47.09 286 ALA A C 1
ATOM 2251 O O . ALA A 1 286 ? -17.660 -2.663 -6.532 1.00 47.09 286 ALA A O 1
ATOM 2252 N N . ALA A 1 287 ? -19.176 -2.121 -4.974 1.00 39.59 287 ALA A N 1
ATOM 2253 C CA . ALA A 1 287 ? -20.178 -3.106 -5.400 1.00 39.59 287 ALA A CA 1
ATOM 2254 C C . ALA A 1 287 ? -21.156 -2.633 -6.504 1.00 39.59 287 ALA A C 1
ATOM 2256 O O . ALA A 1 287 ? -21.839 -3.457 -7.099 1.00 39.59 287 ALA A O 1
ATOM 2257 N N . ASN A 1 288 ? -21.211 -1.335 -6.838 1.00 35.72 288 ASN A N 1
ATOM 2258 C CA . ASN A 1 288 ? -22.249 -0.780 -7.733 1.00 35.72 288 ASN A CA 1
ATOM 2259 C C . ASN A 1 288 ? -21.792 -0.463 -9.174 1.00 35.72 288 ASN A C 1
ATOM 2261 O O . ASN A 1 288 ? -22.410 0.371 -9.824 1.00 35.72 288 ASN A O 1
ATOM 2265 N N . HIS A 1 289 ? -20.710 -1.054 -9.692 1.00 34.22 289 HIS A N 1
ATOM 2266 C CA . HIS A 1 289 ? -20.308 -0.880 -11.109 1.00 34.22 289 HIS A CA 1
ATOM 2267 C C . HIS A 1 289 ? -20.366 -2.182 -11.931 1.00 34.22 289 HIS A C 1
ATOM 2269 O O . HIS A 1 289 ? -19.815 -2.234 -13.024 1.00 34.22 289 HIS A O 1
ATOM 2275 N N . SER A 1 290 ? -21.068 -3.212 -11.444 1.00 32.84 290 SER A N 1
ATOM 2276 C CA . SER A 1 290 ? -21.179 -4.512 -12.133 1.00 32.84 290 SER A CA 1
ATOM 2277 C C . SER A 1 290 ? -22.573 -4.829 -12.692 1.00 32.84 290 SER A C 1
ATOM 2279 O O . SER A 1 290 ? -22.722 -5.870 -13.310 1.00 32.84 290 SER A O 1
ATOM 2281 N N . ASN A 1 291 ? -23.584 -3.971 -12.491 1.00 30.59 291 ASN A N 1
ATOM 2282 C CA . ASN A 1 291 ? -24.984 -4.262 -12.863 1.00 30.59 291 ASN A CA 1
ATOM 2283 C C . ASN A 1 291 ? -25.640 -3.207 -13.779 1.00 30.59 291 ASN A C 1
ATOM 2285 O O . ASN A 1 291 ? -26.860 -3.108 -13.835 1.00 30.59 291 ASN A O 1
ATOM 2289 N N . ALA A 1 292 ? -24.850 -2.416 -14.510 1.00 32.34 292 ALA A N 1
ATOM 2290 C CA . ALA A 1 292 ? -25.356 -1.439 -15.486 1.00 32.34 292 ALA A CA 1
ATOM 2291 C C . ALA A 1 292 ? -24.995 -1.826 -16.933 1.00 32.34 292 ALA A C 1
ATOM 2293 O O . ALA A 1 292 ? -24.544 -0.988 -17.709 1.00 32.34 292 ALA A O 1
ATOM 2294 N N . GLY A 1 293 ? -25.139 -3.110 -17.273 1.00 33.28 293 GLY A N 1
ATOM 2295 C CA . GLY A 1 293 ? -24.771 -3.651 -18.585 1.00 33.28 293 GLY A CA 1
ATOM 2296 C C . GLY A 1 293 ? -25.631 -4.825 -19.048 1.00 33.28 293 GLY A C 1
ATOM 2297 O O . GLY A 1 293 ? -25.141 -5.665 -19.789 1.00 33.28 293 GLY A O 1
ATOM 2298 N N . GLU A 1 294 ? -26.886 -4.903 -18.610 1.00 35.09 294 GLU A N 1
ATOM 2299 C CA . GLU A 1 294 ? -27.879 -5.804 -19.197 1.00 35.09 294 GLU A CA 1
ATOM 2300 C C . GLU A 1 294 ? -29.230 -5.073 -19.192 1.00 35.09 294 GLU A C 1
ATOM 2302 O O . GLU A 1 294 ? -29.700 -4.649 -18.136 1.00 35.09 294 GLU A O 1
ATOM 2307 N N . ASN A 1 295 ? -29.804 -4.896 -20.386 1.00 34.78 295 ASN A N 1
ATOM 2308 C CA . ASN A 1 295 ? -30.972 -4.078 -20.764 1.00 34.78 295 ASN A CA 1
ATOM 2309 C C . ASN A 1 295 ? -30.675 -2.648 -21.253 1.00 34.78 295 ASN A C 1
ATOM 2311 O O . ASN A 1 295 ? -31.064 -1.662 -20.626 1.00 34.78 295 ASN A O 1
ATOM 2315 N N . ALA A 1 296 ? -30.073 -2.566 -22.441 1.00 33.88 296 ALA A N 1
ATOM 2316 C CA . ALA A 1 296 ? -30.514 -1.679 -23.520 1.00 33.88 296 ALA A CA 1
ATOM 2317 C C . ALA A 1 296 ? -30.144 -2.314 -24.866 1.00 33.88 296 ALA A C 1
ATOM 2319 O O . ALA A 1 296 ? -28.984 -2.770 -24.983 1.00 33.88 296 ALA A O 1
#

Nearest PDB structures (foldseek):
  7yp6-assembly2_C-2  TM=6.489E-01  e=2.994E-01  Streptomyces sp. SCSIO 01934
  4qju-assembly1_B  TM=3.911E-01  e=5.430E+00  Staphylococcus aureus subsp. aureus Mu50

Secondary structure (DSSP, 8-state):
-EEE---HHHHHHHHHTT--EEE----TTHHHHHHHHHHHTTSEEE--GGGHHHHHHHHHH-HHHHHHHHHHHHHH--TTHHHHHHHHHHHHHHHS-----S-HHHHHHHHHHHHHHHHHHHHHHHHHTPEEETTTEEEEEEE--S--EE-TTS-EE-TT-EEEEEEE-GGGSGGGTTS-HHHHHHHHHHHHHHHHHHHHHHHHH-HHHHT-SEEEEEE-S-SGGGGTTPEEEEPPSSHHHHHHHHHHHHHHHHHS-TTTTTT-S----EEEEEEHHHHHHHHSTTSTTSSSSS--